Protein AF-A0A7S4Q9K3-F1 (afdb_monomer_lite)

pLDDT: mean 75.87, std 16.77, range [38.88, 95.88]

Foldseek 3Di:
DDDDDDDDDDDDDDDDPPDDDDVPPPDDDDPDDVVVVVVVVVVVLVVVVVVLVVLLVVLLCQLPDPPDDLVSLLVSLVVLLVSLVVLVVSLVVLVVVLVVVVVVCVVVVDPPCVVVSVVSVVSSVVSVVSSVSSNVSSVVSVVVSVVVVVVVVVVVVVVVVVVVVVVVVVVVVVVVVVVVVVVVD

Radius of gyration: 36.91 Å; chains: 1; bounding box: 69×50×143 Å

Organism: NCBI:txid311494

Structure (mmCIF, N/CA/C/O backbone):
data_AF-A0A7S4Q9K3-F1
#
_entry.id   AF-A0A7S4Q9K3-F1
#
loop_
_atom_site.group_PDB
_atom_site.id
_atom_site.type_symbol
_atom_site.label_atom_id
_atom_site.label_alt_id
_atom_site.label_comp_id
_atom_site.label_asym_id
_atom_site.label_entity_id
_atom_site.label_seq_id
_atom_site.pdbx_PDB_ins_code
_atom_site.Cartn_x
_atom_site.Cartn_y
_atom_site.Cartn_z
_atom_site.occupancy
_atom_site.B_iso_or_equiv
_atom_site.auth_seq_id
_atom_site.auth_comp_id
_atom_site.auth_asym_id
_atom_site.auth_atom_id
_atom_site.pdbx_PDB_model_num
ATOM 1 N N . ASP A 1 1 ? -17.935 -41.018 -76.843 1.00 47.66 1 ASP A N 1
ATOM 2 C CA . ASP A 1 1 ? -16.538 -41.463 -76.998 1.00 47.66 1 ASP A CA 1
ATOM 3 C C . ASP A 1 1 ? -15.561 -40.455 -76.413 1.00 47.66 1 ASP A C 1
ATOM 5 O O . ASP A 1 1 ? -15.578 -39.289 -76.781 1.00 47.66 1 ASP A O 1
ATOM 9 N N . ALA A 1 2 ? -14.748 -40.922 -75.470 1.00 47.66 2 ALA A N 1
ATOM 10 C CA . ALA A 1 2 ? -13.410 -40.409 -75.148 1.00 47.66 2 ALA A CA 1
ATOM 11 C C . ALA A 1 2 ? -12.412 -41.516 -75.585 1.00 47.66 2 ALA A C 1
ATOM 13 O O . ALA A 1 2 ? -12.902 -42.624 -75.838 1.00 47.66 2 ALA A O 1
ATOM 14 N N . PRO A 1 3 ? -11.070 -41.335 -75.647 1.00 60.75 3 PRO A N 1
ATOM 15 C CA . PRO A 1 3 ? -10.200 -40.264 -75.122 1.00 60.75 3 PRO A CA 1
ATOM 16 C C . PRO A 1 3 ? -9.314 -39.652 -76.268 1.00 60.75 3 PRO A C 1
ATOM 18 O O . PRO A 1 3 ? -9.729 -39.736 -77.416 1.00 60.75 3 PRO A O 1
ATOM 21 N N . ALA A 1 4 ? -8.152 -38.984 -76.127 1.00 44.47 4 ALA A N 1
ATOM 22 C CA . ALA A 1 4 ? -7.149 -38.925 -75.056 1.00 44.47 4 ALA A CA 1
ATOM 23 C C . ALA A 1 4 ? -6.237 -37.671 -75.079 1.00 44.47 4 ALA A C 1
ATOM 25 O O . ALA A 1 4 ? -6.061 -37.016 -76.102 1.00 44.47 4 ALA A O 1
ATOM 26 N N . SER A 1 5 ? -5.623 -37.402 -73.921 1.00 50.78 5 SER A N 1
ATOM 27 C CA . SER A 1 5 ? -4.549 -36.423 -73.634 1.00 50.78 5 SER A CA 1
ATOM 28 C C . SER A 1 5 ? -3.150 -37.099 -73.716 1.00 50.78 5 SER A C 1
ATOM 30 O O . SER A 1 5 ? -3.107 -38.279 -74.069 1.00 50.78 5 SER A O 1
ATOM 32 N N . PRO A 1 6 ? -2.010 -36.493 -73.281 1.00 65.38 6 PRO A N 1
ATOM 33 C CA . PRO A 1 6 ? -1.707 -35.107 -72.885 1.00 65.38 6 PRO A CA 1
ATOM 34 C C . PRO A 1 6 ? -0.621 -34.540 -73.857 1.00 65.38 6 PRO A C 1
ATOM 36 O O . PRO A 1 6 ? -0.986 -34.493 -75.028 1.00 65.38 6 PRO A O 1
ATOM 39 N N . PRO A 1 7 ? 0.658 -34.159 -73.550 1.00 56.88 7 PRO A N 1
ATOM 40 C CA . PRO A 1 7 ? 1.413 -33.852 -72.311 1.00 56.88 7 PRO A CA 1
ATOM 41 C C . PRO A 1 7 ? 1.669 -32.334 -72.089 1.00 56.88 7 PRO A C 1
ATOM 43 O O . PRO A 1 7 ? 1.394 -31.520 -72.960 1.00 56.88 7 PRO A O 1
ATOM 46 N N . GLY A 1 8 ? 2.263 -31.951 -70.941 1.00 41.25 8 GLY A N 1
ATOM 47 C CA . GLY A 1 8 ? 2.849 -30.607 -70.742 1.00 41.25 8 GLY A CA 1
ATOM 48 C C . GLY A 1 8 ? 2.754 -30.030 -69.320 1.00 41.25 8 GLY A C 1
ATOM 49 O O . GLY A 1 8 ? 1.926 -29.167 -69.053 1.00 41.25 8 GLY A O 1
ATOM 50 N N . ARG A 1 9 ? 3.615 -30.469 -68.388 1.00 45.12 9 ARG A N 1
ATOM 51 C CA . ARG A 1 9 ? 3.732 -29.843 -67.052 1.00 45.12 9 ARG A CA 1
ATOM 52 C C . ARG A 1 9 ? 4.593 -28.578 -67.102 1.00 45.12 9 ARG A C 1
ATOM 54 O O . ARG A 1 9 ? 5.738 -28.665 -67.538 1.00 45.12 9 ARG A O 1
ATOM 61 N N . SER A 1 10 ? 4.136 -27.491 -66.477 1.00 46.34 10 SER A N 1
ATOM 62 C CA . SER A 1 10 ? 4.803 -26.873 -65.306 1.00 46.34 10 SER A CA 1
ATOM 63 C C . SER A 1 10 ? 4.020 -25.654 -64.784 1.00 46.34 10 SER A C 1
ATOM 65 O O . SER A 1 10 ? 3.294 -25.028 -65.555 1.00 46.34 10 SER A O 1
ATOM 67 N N . PRO A 1 11 ? 4.102 -25.328 -63.479 1.00 55.44 11 PRO A N 1
ATOM 68 C CA . PRO A 1 11 ? 3.166 -24.406 -62.840 1.00 55.44 11 PRO A CA 1
ATOM 69 C C . PRO A 1 11 ? 3.584 -22.934 -62.961 1.00 55.44 11 PRO A C 1
ATOM 71 O O . PRO A 1 11 ? 4.764 -22.596 -62.861 1.00 55.44 11 PRO A O 1
ATOM 74 N N . ARG A 1 12 ? 2.594 -22.040 -63.063 1.00 45.62 12 ARG A N 1
ATOM 75 C CA . ARG A 1 12 ? 2.729 -20.616 -62.724 1.00 45.62 12 ARG A CA 1
ATOM 76 C C . ARG A 1 12 ? 1.552 -20.172 -61.859 1.00 45.62 12 ARG A C 1
ATOM 78 O O . ARG A 1 12 ? 0.443 -20.678 -61.998 1.00 45.62 12 ARG A O 1
ATOM 85 N N . SER A 1 13 ? 1.853 -19.293 -60.913 1.00 47.97 13 SER A N 1
ATOM 86 C CA . SER A 1 13 ? 1.053 -19.046 -59.715 1.00 47.97 13 SER A CA 1
ATOM 87 C C . SER A 1 13 ? -0.240 -18.264 -59.975 1.00 47.97 13 SER A C 1
ATOM 89 O O . SER A 1 13 ? -0.209 -17.314 -60.760 1.00 47.97 13 SER A O 1
ATOM 91 N N . PRO A 1 14 ? -1.326 -18.514 -59.218 1.00 45.28 14 PRO A N 1
ATOM 92 C CA . PRO A 1 14 ? -2.198 -17.419 -58.812 1.00 45.28 14 PRO A CA 1
ATOM 93 C C . PRO A 1 14 ? -1.394 -16.507 -57.856 1.00 45.28 14 PRO A C 1
ATOM 95 O O . PRO A 1 14 ? -0.640 -16.988 -57.015 1.00 45.28 14 PRO A O 1
ATOM 98 N N . GLY A 1 15 ? -1.451 -15.183 -57.946 1.00 39.56 15 GLY A N 1
ATOM 99 C CA . GLY A 1 15 ? -2.529 -14.382 -58.528 1.00 39.56 15 GLY A CA 1
ATOM 100 C C . GLY A 1 15 ? -3.365 -13.729 -57.429 1.00 39.56 15 GLY A C 1
ATOM 101 O O . GLY A 1 15 ? -4.580 -13.859 -57.427 1.00 39.56 15 GLY A O 1
ATOM 102 N N . SER A 1 16 ? -2.688 -13.070 -56.483 1.00 44.00 16 SER A N 1
ATOM 103 C CA . SER A 1 16 ? -3.240 -12.073 -55.555 1.00 44.00 16 SER A CA 1
ATOM 104 C C . SER A 1 16 ? -4.525 -12.437 -54.798 1.00 44.00 16 SER A C 1
ATOM 106 O O . SER A 1 16 ? -5.569 -11.813 -54.979 1.00 44.00 16 SER A O 1
ATOM 108 N N . ALA A 1 17 ? -4.409 -13.330 -53.812 1.00 39.69 17 ALA A N 1
ATOM 109 C CA . ALA A 1 17 ? -5.257 -13.213 -52.628 1.00 39.69 17 ALA A CA 1
ATOM 110 C C . ALA A 1 17 ? -4.796 -11.982 -51.827 1.00 39.69 17 ALA A C 1
ATOM 112 O O . ALA A 1 17 ? -3.746 -12.020 -51.184 1.00 39.69 17 ALA A O 1
ATOM 113 N N . SER A 1 18 ? -5.561 -10.890 -51.890 1.00 48.88 18 SER A N 1
ATOM 114 C CA . SER A 1 18 ? -5.334 -9.697 -51.066 1.00 48.88 18 SER A CA 1
ATOM 115 C C . SER A 1 18 ? -5.667 -10.019 -49.606 1.00 48.88 18 SER A C 1
ATOM 117 O O . SER A 1 18 ? -6.796 -9.830 -49.153 1.00 48.88 18 SER A O 1
ATOM 119 N N . GLN A 1 19 ? -4.705 -10.592 -48.879 1.00 44.44 19 GLN A N 1
ATOM 120 C CA . GLN A 1 19 ? -4.835 -10.785 -47.438 1.00 44.44 19 GLN A CA 1
ATOM 121 C C . GLN A 1 19 ? -4.630 -9.445 -46.741 1.00 44.44 19 GLN A C 1
ATOM 123 O O . GLN A 1 19 ? -3.608 -8.786 -46.929 1.00 44.44 19 GLN A O 1
ATOM 128 N N . ALA A 1 20 ? -5.621 -9.061 -45.937 1.00 39.47 20 ALA A N 1
ATOM 129 C CA . ALA A 1 20 ? -5.592 -7.840 -45.154 1.00 39.47 20 ALA A CA 1
ATOM 130 C C . ALA A 1 20 ? -4.324 -7.767 -44.291 1.00 39.47 20 ALA A C 1
ATOM 132 O O . ALA A 1 20 ? -3.975 -8.711 -43.578 1.00 39.47 20 ALA A O 1
ATOM 133 N N . SER A 1 21 ? -3.658 -6.616 -44.343 1.00 40.81 21 SER A N 1
ATOM 134 C CA . SER A 1 21 ? -2.487 -6.304 -43.533 1.00 40.81 21 SER A CA 1
ATOM 135 C C . SER A 1 21 ? -2.864 -6.246 -42.051 1.00 40.81 21 SER A C 1
ATOM 137 O O . SER A 1 21 ? -3.227 -5.186 -41.542 1.00 40.81 21 SER A O 1
ATOM 139 N N . SER A 1 22 ? -2.756 -7.364 -41.329 1.00 38.88 22 SER A N 1
ATOM 140 C CA . SER A 1 22 ? -2.749 -7.323 -39.864 1.00 38.88 22 SER A CA 1
ATOM 141 C C . SER A 1 22 ? -1.586 -6.433 -39.405 1.00 38.88 22 SER A C 1
ATOM 143 O O . SER A 1 22 ? -0.442 -6.734 -39.757 1.00 38.88 22 SER A O 1
ATOM 145 N N . PRO A 1 23 ? -1.816 -5.390 -38.581 1.00 45.38 23 PRO A N 1
ATOM 146 C CA . PRO A 1 23 ? -0.759 -4.467 -38.143 1.00 45.38 23 PRO A CA 1
ATOM 147 C C . PRO A 1 23 ? 0.297 -5.109 -37.218 1.00 45.38 23 PRO A C 1
ATOM 149 O O . PRO A 1 23 ? 1.230 -4.444 -36.790 1.00 45.38 23 PRO A O 1
ATOM 152 N N . TRP A 1 24 ? 0.180 -6.413 -36.952 1.00 48.56 24 TRP A N 1
ATOM 153 C CA . TRP A 1 24 ? 1.033 -7.217 -36.073 1.00 48.56 24 TRP A CA 1
ATOM 154 C C . TRP A 1 24 ? 1.978 -8.165 -36.839 1.00 48.56 24 TRP A C 1
ATOM 156 O O . TRP A 1 24 ? 2.491 -9.131 -36.279 1.00 48.56 24 TRP A O 1
ATOM 166 N N . ALA A 1 25 ? 2.223 -7.930 -38.132 1.00 44.06 25 ALA A N 1
ATOM 167 C CA . ALA A 1 25 ? 3.051 -8.794 -38.988 1.00 44.06 25 ALA A CA 1
ATOM 168 C C . ALA A 1 25 ? 4.581 -8.708 -38.726 1.00 44.06 25 ALA A C 1
ATOM 170 O O . ALA A 1 25 ? 5.384 -8.949 -39.628 1.00 44.06 25 ALA A O 1
ATOM 171 N N . TRP A 1 26 ? 5.009 -8.366 -37.507 1.00 47.94 26 TRP A N 1
ATOM 172 C CA . TRP A 1 26 ? 6.401 -8.055 -37.138 1.00 47.94 26 TRP A CA 1
ATOM 173 C C . TRP A 1 26 ? 7.135 -9.239 -36.477 1.00 47.94 26 TRP A C 1
ATOM 175 O O . TRP A 1 26 ? 7.820 -9.085 -35.472 1.00 47.94 26 TRP A O 1
ATOM 185 N N . ALA A 1 27 ? 7.005 -10.453 -37.026 1.00 44.34 27 ALA A N 1
ATOM 186 C CA . ALA A 1 27 ? 7.638 -11.644 -36.441 1.00 44.34 27 ALA A CA 1
ATOM 187 C C . ALA A 1 27 ? 8.134 -12.676 -37.472 1.00 44.34 27 ALA A C 1
ATOM 189 O O . ALA A 1 27 ? 7.872 -13.871 -37.360 1.00 44.34 27 ALA A O 1
ATOM 190 N N . ARG A 1 28 ? 8.922 -12.239 -38.463 1.00 47.47 28 ARG A N 1
ATOM 191 C CA . ARG A 1 28 ? 9.825 -13.134 -39.213 1.00 47.47 28 ARG A CA 1
ATOM 192 C C . ARG A 1 28 ? 11.221 -12.527 -39.294 1.00 47.47 28 ARG A C 1
ATOM 194 O O . ARG A 1 28 ? 11.507 -11.703 -40.154 1.00 47.47 28 ARG A O 1
ATOM 201 N N . SER A 1 29 ? 12.080 -12.932 -38.363 1.00 39.19 29 SER A N 1
ATOM 202 C CA . SER A 1 29 ? 13.505 -12.575 -38.330 1.00 39.19 29 SER A CA 1
ATOM 203 C C . SER A 1 29 ? 14.276 -13.638 -37.545 1.00 39.19 29 SER A C 1
ATOM 205 O O . SER A 1 29 ? 13.686 -14.420 -36.791 1.00 39.19 29 SER A O 1
ATOM 207 N N . THR A 1 30 ? 15.584 -13.678 -37.763 1.00 46.56 30 THR A N 1
ATOM 208 C CA . THR A 1 30 ? 16.507 -14.740 -37.351 1.00 46.56 30 THR A CA 1
ATOM 209 C C . THR A 1 30 ? 16.788 -14.792 -35.838 1.00 46.56 30 THR A C 1
ATOM 211 O O . THR A 1 30 ? 16.600 -13.795 -35.133 1.00 46.56 30 THR A O 1
ATOM 214 N N . PRO A 1 31 ? 17.247 -15.945 -35.308 1.00 40.56 31 PRO A N 1
ATOM 215 C CA . PRO A 1 31 ? 17.779 -16.036 -33.947 1.00 40.56 31 PRO A CA 1
ATOM 216 C C . PRO A 1 31 ? 19.120 -15.292 -33.829 1.00 40.56 31 PRO A C 1
ATOM 218 O O . PRO A 1 31 ? 19.949 -15.392 -34.731 1.00 40.56 31 PRO A O 1
ATOM 221 N N . GLY A 1 32 ? 19.353 -14.598 -32.707 1.00 42.75 32 GLY A N 1
ATOM 222 C CA . GLY A 1 32 ? 20.685 -14.100 -32.320 1.00 42.75 32 GLY A CA 1
ATOM 223 C C . GLY A 1 32 ? 20.946 -12.588 -32.399 1.00 42.75 32 GLY A C 1
ATOM 224 O O . GLY A 1 32 ? 22.076 -12.179 -32.160 1.00 42.75 32 GLY A O 1
ATOM 225 N N . SER A 1 33 ? 19.957 -11.741 -32.712 1.00 41.94 33 SER A N 1
ATOM 226 C CA . SER A 1 33 ? 20.161 -10.279 -32.712 1.00 41.94 33 SER A CA 1
ATOM 227 C C . SER A 1 33 ? 19.960 -9.668 -31.308 1.00 41.94 33 SER A C 1
ATOM 229 O O . SER A 1 33 ? 18.909 -9.929 -30.715 1.00 41.94 33 SER A O 1
ATOM 231 N N . PRO A 1 34 ? 20.896 -8.847 -30.775 1.00 52.28 34 PRO A N 1
ATOM 232 C CA . PRO A 1 34 ? 20.795 -8.270 -29.425 1.00 52.28 34 PRO A CA 1
ATOM 233 C C . PRO A 1 34 ? 19.544 -7.413 -29.192 1.00 52.28 34 PRO A C 1
ATOM 235 O O . PRO A 1 34 ? 18.987 -7.428 -28.096 1.00 52.28 34 PRO A O 1
ATOM 238 N N . SER A 1 35 ? 19.068 -6.721 -30.232 1.00 53.09 35 SER A N 1
ATOM 239 C CA . SER A 1 35 ? 17.846 -5.905 -30.197 1.00 53.09 35 SER A CA 1
ATOM 240 C C . SER A 1 35 ? 16.631 -6.709 -29.735 1.00 53.09 35 SER A C 1
ATOM 242 O O . SER A 1 35 ? 15.951 -6.305 -28.801 1.00 53.09 35 SER A O 1
ATOM 244 N N . ARG A 1 36 ? 16.440 -7.927 -30.261 1.00 48.62 36 ARG A N 1
ATOM 245 C CA . ARG A 1 36 ? 15.342 -8.810 -29.831 1.00 48.62 36 ARG A CA 1
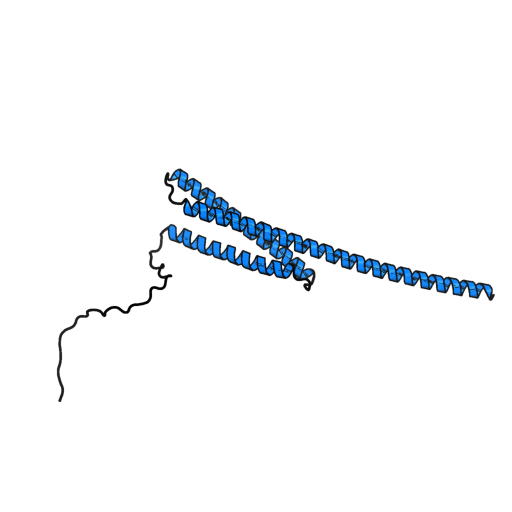ATOM 246 C C . ARG A 1 36 ? 15.411 -9.195 -28.357 1.00 48.62 36 ARG A C 1
ATOM 248 O O . ARG A 1 36 ? 14.375 -9.420 -27.743 1.00 48.62 36 ARG A O 1
ATOM 255 N N . GLN A 1 37 ? 16.611 -9.313 -27.791 1.00 53.44 37 GLN A N 1
ATOM 256 C CA . GLN A 1 37 ? 16.767 -9.613 -26.369 1.00 53.44 37 GLN A CA 1
ATOM 257 C C . GLN A 1 37 ? 16.343 -8.416 -25.510 1.00 53.44 37 GLN A C 1
ATOM 259 O O . GLN A 1 37 ? 15.651 -8.612 -24.514 1.00 53.44 37 GLN A O 1
ATOM 264 N N . ALA A 1 38 ? 16.676 -7.191 -25.931 1.00 55.84 38 ALA A N 1
ATOM 265 C CA . ALA A 1 38 ? 16.169 -5.974 -25.304 1.00 55.84 38 ALA A CA 1
ATOM 266 C C . ALA A 1 38 ? 14.636 -5.865 -25.431 1.00 55.84 38 ALA A C 1
ATOM 268 O O . ALA A 1 38 ? 13.970 -5.646 -24.421 1.00 55.84 38 ALA A O 1
ATOM 269 N N . ASP A 1 39 ? 14.073 -6.115 -26.619 1.00 57.28 39 ASP A N 1
ATOM 270 C CA . ASP A 1 39 ? 12.625 -6.064 -26.877 1.00 57.28 39 ASP A CA 1
ATOM 271 C C . ASP A 1 39 ? 11.838 -7.061 -26.006 1.00 57.28 39 ASP A C 1
ATOM 273 O O . ASP A 1 39 ? 10.834 -6.701 -25.386 1.00 57.28 39 ASP A O 1
ATOM 277 N N . HIS A 1 40 ? 12.308 -8.312 -25.903 1.00 61.62 40 HIS A N 1
ATOM 278 C CA . HIS A 1 40 ? 11.680 -9.330 -25.053 1.00 61.62 40 HIS A CA 1
ATOM 279 C C . HIS A 1 40 ? 11.754 -8.963 -23.562 1.00 61.62 40 HIS A C 1
ATOM 281 O O . HIS A 1 40 ? 10.737 -9.015 -22.871 1.00 61.62 40 HIS A O 1
ATOM 287 N N . LEU A 1 41 ? 12.919 -8.520 -23.073 1.00 65.12 41 LEU A N 1
ATOM 288 C CA . LEU A 1 41 ? 13.080 -8.084 -21.679 1.00 65.12 41 LEU A CA 1
ATOM 289 C C . LEU A 1 41 ? 12.218 -6.852 -21.348 1.00 65.12 41 LEU A C 1
ATOM 291 O O . LEU A 1 41 ? 11.722 -6.733 -20.224 1.00 65.12 41 LEU A O 1
ATOM 295 N N . HIS A 1 42 ? 12.017 -5.956 -22.317 1.00 68.12 42 HIS A N 1
ATOM 296 C CA . HIS A 1 42 ? 11.147 -4.789 -22.191 1.00 68.12 42 HIS A CA 1
ATOM 297 C C . HIS A 1 42 ? 9.670 -5.195 -22.080 1.00 68.12 42 HIS A C 1
ATOM 299 O O . HIS A 1 42 ? 8.975 -4.738 -21.171 1.00 68.12 42 HIS A O 1
ATOM 305 N N . GLY A 1 43 ? 9.209 -6.104 -22.948 1.00 73.75 43 GLY A N 1
ATOM 306 C CA . GLY A 1 43 ? 7.851 -6.654 -22.905 1.00 73.75 43 GLY A CA 1
ATOM 307 C C . GLY A 1 43 ? 7.541 -7.364 -21.585 1.00 73.75 43 GLY A C 1
ATOM 308 O O . GLY A 1 43 ? 6.532 -7.063 -20.944 1.00 73.75 43 GLY A O 1
ATOM 309 N N . ASP A 1 44 ? 8.445 -8.232 -21.122 1.00 79.88 44 ASP A N 1
ATOM 310 C CA . ASP A 1 44 ? 8.285 -8.956 -19.856 1.00 79.88 44 ASP A CA 1
ATOM 311 C C . ASP A 1 44 ? 8.260 -8.010 -18.645 1.00 79.88 44 ASP A C 1
ATOM 313 O O . ASP A 1 44 ? 7.480 -8.214 -17.710 1.00 79.88 44 ASP A O 1
ATOM 317 N N . ARG A 1 45 ? 9.092 -6.955 -18.635 1.00 79.75 45 ARG A N 1
ATOM 318 C CA . ARG A 1 45 ? 9.096 -5.968 -17.543 1.00 79.75 45 ARG A CA 1
ATOM 319 C C . ARG A 1 45 ? 7.836 -5.104 -17.546 1.00 79.75 45 ARG A C 1
ATOM 321 O O . ARG A 1 45 ? 7.249 -4.920 -16.482 1.00 79.75 45 ARG A O 1
ATOM 328 N N . LEU A 1 46 ? 7.387 -4.616 -18.704 1.00 77.50 46 LEU A N 1
ATOM 329 C CA . LEU A 1 46 ? 6.117 -3.889 -18.807 1.00 77.50 46 LEU A CA 1
ATOM 330 C C . LEU A 1 46 ? 4.935 -4.758 -18.356 1.00 77.50 46 LEU A C 1
ATOM 332 O O . LEU A 1 46 ? 4.072 -4.271 -17.626 1.00 77.50 46 LEU A O 1
ATOM 336 N N . GLY A 1 47 ? 4.939 -6.051 -18.696 1.00 82.38 47 GLY A N 1
ATOM 337 C CA . GLY A 1 47 ? 3.969 -7.023 -18.191 1.00 82.38 47 GLY A CA 1
ATOM 338 C C . GLY A 1 47 ? 3.964 -7.126 -16.661 1.00 82.38 47 GLY A C 1
ATOM 339 O O . GLY A 1 47 ? 2.895 -7.073 -16.050 1.00 82.38 47 GLY A O 1
ATOM 340 N N . ARG A 1 48 ? 5.142 -7.198 -16.021 1.00 83.12 48 ARG A N 1
ATOM 341 C CA . ARG A 1 48 ? 5.254 -7.210 -14.548 1.00 83.12 48 ARG A CA 1
ATOM 342 C C . ARG A 1 48 ? 4.797 -5.901 -13.906 1.00 83.12 48 ARG A C 1
ATOM 344 O O . ARG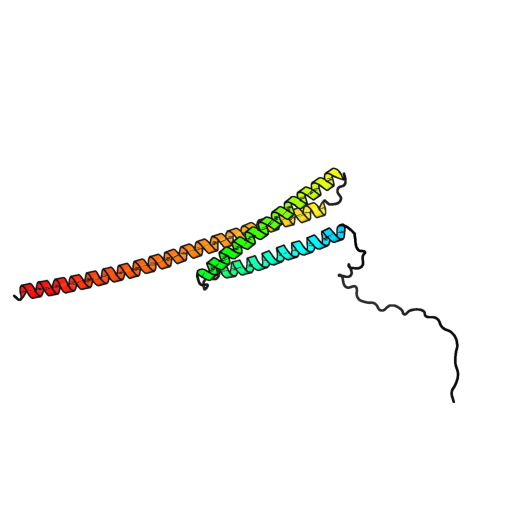 A 1 48 ? 4.056 -5.949 -12.930 1.00 83.12 48 ARG A O 1
ATOM 351 N N . ILE A 1 49 ? 5.171 -4.744 -14.457 1.00 78.81 49 ILE A N 1
ATOM 352 C CA . ILE A 1 49 ? 4.712 -3.437 -13.954 1.00 78.81 49 ILE A CA 1
ATOM 353 C C . ILE A 1 49 ? 3.184 -3.335 -14.062 1.00 78.81 49 ILE A C 1
ATOM 355 O O . ILE A 1 49 ? 2.530 -2.935 -13.103 1.00 78.81 49 ILE A O 1
ATOM 359 N N . TYR A 1 50 ? 2.595 -3.761 -15.183 1.00 84.00 50 TYR A N 1
ATOM 360 C CA . TYR A 1 50 ? 1.143 -3.753 -15.371 1.00 84.00 50 TYR A CA 1
ATOM 361 C C . TYR A 1 50 ? 0.410 -4.694 -14.399 1.00 84.00 50 TYR A C 1
ATOM 363 O O . TYR A 1 50 ? -0.637 -4.327 -13.864 1.00 84.00 50 TYR A O 1
ATOM 371 N N . ALA A 1 51 ? 0.972 -5.876 -14.117 1.00 82.69 51 ALA A N 1
ATOM 372 C CA . ALA A 1 51 ? 0.454 -6.772 -13.083 1.00 82.69 51 ALA A CA 1
ATOM 373 C C . ALA A 1 51 ? 0.485 -6.108 -11.694 1.00 82.69 51 ALA A C 1
ATOM 375 O O . ALA A 1 51 ? -0.546 -6.052 -11.028 1.00 82.69 51 ALA A O 1
ATOM 376 N N . LEU A 1 52 ? 1.611 -5.493 -11.309 1.00 81.88 52 LEU A N 1
ATOM 377 C CA . LEU A 1 52 ? 1.736 -4.761 -10.042 1.00 81.88 52 LEU A CA 1
ATOM 378 C C . LEU A 1 52 ? 0.754 -3.579 -9.940 1.00 81.88 52 LEU A C 1
ATOM 380 O O . LEU A 1 52 ? 0.199 -3.353 -8.869 1.00 81.88 52 LEU A O 1
ATOM 384 N N . CYS A 1 53 ? 0.478 -2.857 -11.033 1.00 83.62 53 CYS A N 1
ATOM 385 C CA . CYS A 1 53 ? -0.564 -1.820 -11.067 1.00 83.62 53 CYS A CA 1
ATOM 386 C C . CYS A 1 53 ? -1.970 -2.388 -10.823 1.00 83.62 53 CYS A C 1
ATOM 388 O O . CYS A 1 53 ? -2.774 -1.782 -10.115 1.00 83.62 53 CYS A O 1
ATOM 390 N N . ARG A 1 54 ? -2.279 -3.545 -11.421 1.00 87.06 54 ARG A N 1
ATOM 391 C CA . ARG A 1 54 ? -3.574 -4.218 -11.263 1.00 87.06 54 ARG A CA 1
ATOM 392 C C . ARG A 1 54 ? -3.773 -4.730 -9.838 1.00 87.06 54 ARG A C 1
ATOM 394 O O . ARG A 1 54 ? -4.871 -4.598 -9.298 1.00 87.06 54 ARG A O 1
ATOM 401 N N . ASP A 1 55 ? -2.730 -5.301 -9.250 1.00 84.56 55 ASP A N 1
ATOM 402 C CA . ASP A 1 55 ? -2.762 -5.806 -7.880 1.00 84.56 55 ASP A CA 1
ATOM 403 C C . ASP A 1 55 ? -2.817 -4.651 -6.872 1.00 84.56 55 ASP A C 1
ATOM 405 O O . ASP A 1 55 ? -3.594 -4.719 -5.925 1.00 84.56 55 ASP A O 1
ATOM 409 N N . LEU A 1 56 ? -2.101 -3.546 -7.123 1.00 83.12 56 LEU A N 1
ATOM 410 C CA . LEU A 1 56 ? -2.210 -2.308 -6.344 1.00 83.12 56 LEU A CA 1
ATOM 411 C C . LEU A 1 56 ? -3.651 -1.785 -6.293 1.00 83.12 56 LEU A C 1
ATOM 413 O O . LEU A 1 56 ? -4.143 -1.517 -5.203 1.00 83.12 56 LEU A O 1
ATOM 417 N N . GLY A 1 57 ? -4.331 -1.665 -7.440 1.00 83.56 57 GLY A N 1
ATOM 418 C CA . GLY A 1 57 ? -5.717 -1.183 -7.480 1.00 83.56 57 GLY A CA 1
ATOM 419 C C . GLY A 1 57 ? -6.664 -2.067 -6.664 1.00 83.56 57 GLY A C 1
ATOM 420 O O . GLY A 1 57 ? -7.376 -1.572 -5.799 1.00 83.56 57 GLY A O 1
ATOM 421 N N . ARG A 1 58 ? -6.591 -3.389 -6.863 1.00 87.06 58 ARG A N 1
ATOM 422 C CA . ARG A 1 58 ? -7.404 -4.368 -6.120 1.00 87.06 58 ARG A CA 1
ATOM 423 C C . ARG A 1 58 ? -7.167 -4.310 -4.614 1.00 87.06 58 ARG A C 1
ATOM 425 O O . ARG A 1 58 ? -8.110 -4.174 -3.851 1.00 87.06 58 ARG A O 1
ATOM 432 N N . LEU A 1 59 ? -5.904 -4.364 -4.197 1.00 83.44 59 LEU A N 1
ATOM 433 C CA . LEU A 1 59 ? -5.543 -4.346 -2.782 1.00 83.44 59 LEU A CA 1
ATOM 434 C C . LEU A 1 59 ? -5.844 -2.994 -2.120 1.00 83.44 59 LEU A C 1
ATOM 436 O O . LEU A 1 59 ? -6.066 -2.946 -0.913 1.00 83.44 59 LEU A O 1
ATOM 440 N N . GLN A 1 60 ? -5.844 -1.898 -2.886 1.00 84.00 60 GLN A N 1
ATOM 441 C CA . GLN A 1 60 ? -6.290 -0.594 -2.410 1.00 84.00 60 GLN A CA 1
ATOM 442 C C . GLN A 1 60 ? -7.807 -0.588 -2.184 1.00 84.00 60 GLN A C 1
ATOM 444 O O . GLN A 1 60 ? -8.235 -0.164 -1.114 1.00 84.00 60 GLN A O 1
ATOM 449 N N . ASP A 1 61 ? -8.604 -1.101 -3.124 1.00 84.81 61 ASP A N 1
ATOM 450 C CA . ASP A 1 61 ? -10.054 -1.246 -2.946 1.00 84.81 61 ASP A CA 1
ATOM 451 C C . ASP A 1 61 ? -10.371 -2.128 -1.718 1.00 84.81 61 ASP A C 1
ATOM 453 O O . ASP A 1 61 ? -11.098 -1.692 -0.822 1.00 84.81 61 ASP A O 1
ATOM 457 N N . ASP A 1 62 ? -9.732 -3.299 -1.605 1.00 81.88 62 ASP A N 1
ATOM 458 C CA . ASP A 1 62 ? -9.866 -4.233 -0.474 1.00 81.88 62 ASP A CA 1
ATOM 459 C C . ASP A 1 62 ? -9.487 -3.584 0.878 1.00 81.88 62 ASP A C 1
ATOM 461 O O . ASP A 1 62 ? -10.134 -3.817 1.901 1.00 81.88 62 ASP A O 1
ATOM 465 N N . ALA A 1 63 ? -8.441 -2.748 0.906 1.00 74.25 63 ALA A N 1
ATOM 466 C CA . ALA A 1 63 ? -7.993 -2.046 2.112 1.00 74.25 63 ALA A CA 1
ATOM 467 C C . ALA A 1 63 ? -8.900 -0.864 2.509 1.00 74.25 63 ALA A C 1
ATOM 469 O O . ALA A 1 63 ? -8.991 -0.519 3.693 1.00 74.25 63 ALA A O 1
ATOM 470 N N . LEU A 1 64 ? -9.560 -0.230 1.535 1.00 72.88 64 LEU A N 1
ATOM 471 C CA . LEU A 1 64 ? -10.459 0.907 1.747 1.00 72.88 64 LEU A CA 1
ATOM 472 C C . LEU A 1 64 ? -11.908 0.481 2.032 1.00 72.88 64 LEU A C 1
ATOM 474 O O . LEU A 1 64 ? -12.672 1.288 2.577 1.00 72.88 64 LEU A O 1
ATOM 478 N N . GLN A 1 65 ? -12.287 -0.756 1.695 1.00 79.19 65 GLN A N 1
ATOM 479 C CA . GLN A 1 65 ? -13.644 -1.272 1.846 1.00 79.19 65 GLN A CA 1
ATOM 480 C C . GLN A 1 65 ? -14.065 -1.375 3.323 1.00 79.19 65 GLN A C 1
ATOM 482 O O . GLN A 1 65 ? -13.540 -2.160 4.111 1.00 79.19 65 GLN A O 1
ATOM 487 N N . ILE A 1 66 ? -15.072 -0.576 3.687 1.00 58.22 66 ILE A N 1
ATOM 488 C CA . ILE A 1 66 ? -15.517 -0.348 5.074 1.00 58.22 66 ILE A CA 1
ATOM 489 C C . ILE A 1 66 ? -16.068 -1.623 5.744 1.00 58.22 66 ILE A C 1
ATOM 491 O O . ILE A 1 66 ? -15.993 -1.757 6.959 1.00 58.22 66 ILE A O 1
ATOM 495 N N . SER A 1 67 ? -16.603 -2.574 4.972 1.00 60.16 67 SER A N 1
ATOM 496 C CA . SER A 1 67 ? -17.230 -3.801 5.493 1.00 60.16 67 SER A CA 1
ATOM 497 C C . SER A 1 67 ? -16.268 -4.970 5.738 1.00 60.16 67 SER A C 1
ATOM 499 O O . SER A 1 67 ? -16.727 -6.061 6.061 1.00 60.16 67 SER A O 1
ATOM 501 N N . MET A 1 68 ? -14.964 -4.796 5.512 1.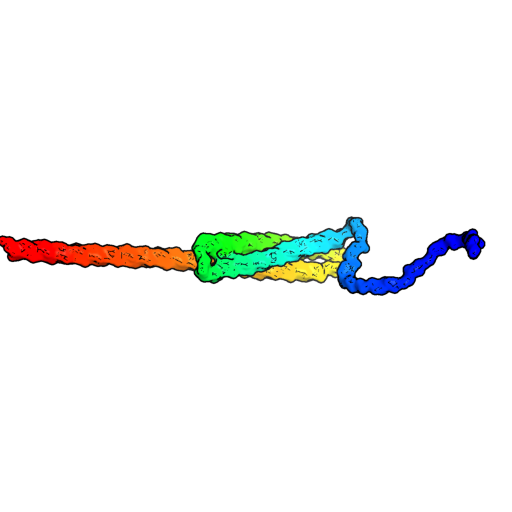00 61.81 68 MET A N 1
ATOM 502 C CA . MET A 1 68 ? -13.975 -5.869 5.663 1.00 61.81 68 MET A CA 1
ATOM 503 C C . MET A 1 68 ? -13.615 -6.094 7.134 1.00 61.81 68 MET A C 1
ATOM 505 O O . MET A 1 68 ? -13.355 -5.132 7.855 1.00 61.81 68 MET A O 1
ATOM 509 N N . GLU A 1 69 ? -13.519 -7.352 7.561 1.00 73.75 69 GLU A N 1
ATOM 510 C CA . GLU A 1 69 ? -12.973 -7.726 8.873 1.00 73.75 69 GLU A CA 1
ATOM 511 C C . GLU A 1 69 ? -11.524 -7.217 9.024 1.00 73.75 69 GLU A C 1
ATOM 513 O O . GLU A 1 69 ? -10.777 -7.123 8.041 1.00 73.75 69 GLU A O 1
ATOM 518 N N . SER A 1 70 ? -11.101 -6.871 10.246 1.00 74.88 70 SER A N 1
ATOM 519 C CA . SER A 1 70 ? -9.801 -6.211 10.467 1.00 74.88 70 SER A CA 1
ATOM 520 C C . SER A 1 70 ? -8.608 -7.072 10.032 1.00 74.88 70 SER A C 1
ATOM 522 O O . SER A 1 70 ? -7.613 -6.544 9.533 1.00 74.88 70 SER A O 1
ATOM 524 N N . GLU A 1 71 ? -8.724 -8.401 10.117 1.00 79.56 71 GLU A N 1
ATOM 525 C CA . GLU A 1 71 ? -7.717 -9.342 9.611 1.00 79.56 71 GLU A CA 1
ATOM 526 C C . GLU A 1 71 ? -7.545 -9.261 8.088 1.00 79.56 71 GLU A C 1
ATOM 528 O O . GLU A 1 71 ? -6.415 -9.267 7.592 1.00 79.56 71 GLU A O 1
ATOM 533 N N . ALA A 1 72 ? -8.642 -9.107 7.340 1.00 81.88 72 ALA A N 1
ATOM 534 C CA . ALA A 1 72 ? -8.603 -8.976 5.887 1.00 81.88 72 ALA A CA 1
ATOM 535 C C . ALA A 1 72 ? -7.950 -7.648 5.462 1.00 81.88 72 ALA A C 1
ATOM 537 O O . ALA A 1 72 ? -7.124 -7.626 4.546 1.00 81.88 72 ALA A O 1
ATOM 538 N N . ARG A 1 73 ? -8.220 -6.550 6.184 1.00 82.12 73 ARG A N 1
ATOM 539 C CA . ARG A 1 73 ? -7.544 -5.257 5.957 1.00 82.12 73 ARG A CA 1
ATOM 540 C C . ARG A 1 73 ? -6.063 -5.280 6.340 1.00 82.12 73 ARG A C 1
ATOM 542 O O . ARG A 1 73 ? -5.245 -4.729 5.602 1.00 82.12 73 ARG A O 1
ATOM 549 N N . ARG A 1 74 ? -5.685 -5.987 7.410 1.00 83.19 74 ARG A N 1
ATOM 550 C CA . ARG A 1 74 ? -4.278 -6.247 7.769 1.00 83.19 74 ARG A CA 1
ATOM 551 C C . ARG A 1 74 ? -3.553 -7.036 6.668 1.00 83.19 74 ARG A C 1
ATOM 553 O O . ARG A 1 74 ? -2.435 -6.682 6.286 1.00 83.19 74 ARG A O 1
ATOM 560 N N . ALA A 1 75 ? -4.196 -8.065 6.109 1.00 86.50 75 ALA A N 1
ATOM 561 C CA . ALA A 1 75 ? -3.663 -8.854 4.996 1.00 86.50 75 ALA A CA 1
ATOM 562 C C . ALA A 1 75 ? -3.510 -8.029 3.701 1.00 86.50 75 ALA A C 1
ATOM 564 O O . ALA A 1 75 ? -2.470 -8.117 3.037 1.00 86.50 75 ALA A O 1
ATOM 565 N N . ALA A 1 76 ? -4.485 -7.171 3.379 1.00 85.00 76 ALA A N 1
ATOM 566 C CA . ALA A 1 76 ? -4.401 -6.233 2.259 1.00 85.00 76 ALA A CA 1
ATOM 567 C C . ALA A 1 76 ? -3.263 -5.212 2.457 1.00 85.00 76 ALA A C 1
ATOM 569 O O . ALA A 1 76 ? -2.426 -5.042 1.573 1.00 85.00 76 ALA A O 1
ATOM 570 N N . GLY A 1 77 ? -3.143 -4.608 3.647 1.00 85.25 77 GLY A N 1
ATOM 571 C CA . GLY A 1 77 ? -2.062 -3.675 3.993 1.00 85.25 77 GLY A CA 1
ATOM 572 C C . GLY A 1 77 ? -0.659 -4.297 3.938 1.00 85.25 77 GLY A C 1
ATOM 573 O O . GLY A 1 77 ? 0.289 -3.654 3.480 1.00 85.25 77 GLY A O 1
ATOM 574 N N . SER A 1 78 ? -0.519 -5.562 4.346 1.00 87.81 78 SER A N 1
ATOM 575 C CA . SER A 1 78 ? 0.723 -6.336 4.189 1.00 87.81 78 SER A CA 1
ATOM 576 C C . SER A 1 78 ? 1.050 -6.584 2.710 1.00 87.81 78 SER A C 1
ATOM 578 O O . SER A 1 78 ? 2.167 -6.323 2.256 1.00 87.81 78 SER A O 1
ATOM 580 N N . SER A 1 79 ? 0.049 -6.990 1.924 1.00 89.81 79 SER A N 1
ATOM 581 C CA . SER A 1 79 ? 0.186 -7.217 0.480 1.00 89.81 79 SER A CA 1
ATOM 582 C C . SER A 1 79 ? 0.558 -5.935 -0.281 1.00 89.81 79 SER A C 1
ATOM 584 O O . SER A 1 79 ? 1.458 -5.965 -1.120 1.00 89.81 79 SER A O 1
ATOM 586 N N . LEU A 1 80 ? -0.038 -4.787 0.067 1.00 86.69 80 LEU A N 1
ATOM 587 C CA . LEU A 1 80 ? 0.322 -3.466 -0.469 1.00 86.69 80 LEU A CA 1
ATOM 588 C C . LEU A 1 80 ? 1.785 -3.100 -0.179 1.00 86.69 80 LEU A C 1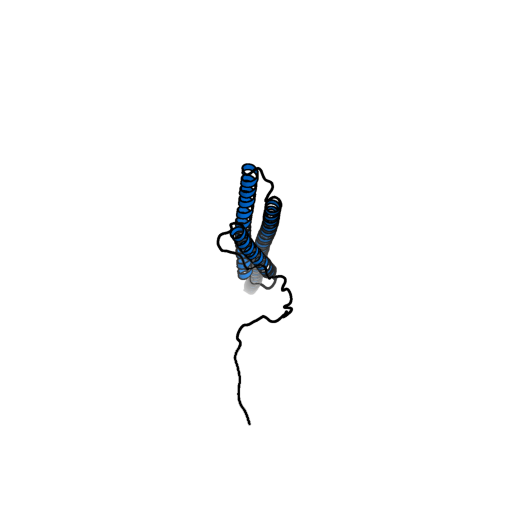
ATOM 590 O O . LEU A 1 80 ? 2.470 -2.557 -1.048 1.00 86.69 80 LEU A O 1
ATOM 594 N N . GLN A 1 81 ? 2.301 -3.437 1.009 1.00 90.69 81 GLN A N 1
ATOM 595 C CA . GLN A 1 81 ? 3.722 -3.256 1.319 1.00 90.69 81 GLN A CA 1
ATOM 596 C C . GLN A 1 81 ? 4.612 -4.176 0.463 1.00 90.69 81 GLN A C 1
ATOM 598 O O . GLN A 1 81 ? 5.666 -3.738 -0.003 1.00 90.69 81 GLN A O 1
ATOM 603 N N . GLY A 1 82 ? 4.184 -5.416 0.204 1.00 89.44 82 GLY A N 1
ATOM 604 C CA . GLY A 1 82 ? 4.856 -6.330 -0.725 1.00 89.44 82 GLY A CA 1
ATOM 605 C C . GLY A 1 82 ? 4.913 -5.784 -2.158 1.00 89.44 82 GLY A C 1
ATOM 606 O O . GLY A 1 82 ? 5.981 -5.773 -2.772 1.00 89.44 82 GLY A O 1
ATOM 607 N N . VAL A 1 83 ? 3.799 -5.240 -2.662 1.00 87.56 83 VAL A N 1
ATOM 608 C CA . VAL A 1 83 ? 3.731 -4.560 -3.969 1.00 87.56 83 VAL A CA 1
ATOM 609 C C . VAL A 1 83 ? 4.652 -3.336 -4.006 1.00 87.56 83 VAL A C 1
ATOM 611 O O . VAL A 1 83 ? 5.387 -3.160 -4.978 1.00 87.56 83 VAL A O 1
ATOM 614 N N . ALA A 1 84 ? 4.702 -2.531 -2.939 1.00 88.50 84 ALA A N 1
ATOM 615 C CA . ALA A 1 84 ? 5.632 -1.405 -2.844 1.00 88.50 84 ALA A CA 1
ATOM 616 C C . ALA A 1 84 ? 7.105 -1.857 -2.937 1.00 88.50 84 ALA A C 1
ATOM 618 O O . ALA A 1 84 ? 7.877 -1.268 -3.690 1.00 88.50 84 ALA A O 1
ATOM 619 N N . GLN A 1 85 ? 7.494 -2.932 -2.243 1.00 90.88 85 GLN A N 1
ATOM 620 C CA . GLN A 1 85 ? 8.853 -3.490 -2.326 1.00 90.88 85 GLN A CA 1
ATOM 621 C C . GLN A 1 85 ? 9.173 -4.092 -3.705 1.00 90.88 85 GLN A C 1
ATOM 623 O O . GLN A 1 85 ? 10.316 -4.026 -4.161 1.00 90.88 85 GLN A O 1
ATOM 628 N N . ALA A 1 86 ? 8.190 -4.688 -4.386 1.00 87.69 86 ALA A N 1
ATOM 629 C CA . ALA A 1 86 ? 8.364 -5.203 -5.744 1.00 87.69 86 ALA A CA 1
ATOM 630 C C . ALA A 1 86 ? 8.580 -4.066 -6.760 1.00 87.69 86 ALA A C 1
ATOM 632 O O . ALA A 1 86 ? 9.502 -4.131 -7.575 1.00 87.69 86 ALA A O 1
ATOM 633 N N . LEU A 1 87 ? 7.785 -2.995 -6.658 1.00 86.38 87 LEU A N 1
ATOM 634 C CA . LEU A 1 87 ? 7.948 -1.776 -7.454 1.00 86.38 87 LEU A CA 1
ATOM 635 C C . LEU A 1 87 ? 9.299 -1.101 -7.183 1.00 86.38 87 LEU A C 1
ATOM 637 O O . LEU A 1 87 ? 9.963 -0.669 -8.118 1.00 86.38 87 LEU A O 1
ATOM 641 N N . GLU A 1 88 ? 9.755 -1.048 -5.931 1.00 89.12 88 GLU A N 1
ATOM 642 C CA . GLU A 1 88 ? 11.076 -0.509 -5.590 1.00 89.12 88 GLU A CA 1
ATOM 643 C C . GLU A 1 88 ? 12.210 -1.226 -6.339 1.00 89.12 88 GLU A C 1
ATOM 645 O O . GLU A 1 88 ? 12.993 -0.567 -7.026 1.00 89.12 88 GLU A O 1
ATOM 650 N N . LYS A 1 89 ? 12.218 -2.566 -6.309 1.00 90.31 89 LYS A N 1
ATOM 651 C CA . LYS A 1 89 ? 13.216 -3.401 -6.998 1.00 90.31 89 LYS A CA 1
ATOM 652 C C . LYS A 1 89 ? 13.209 -3.214 -8.517 1.00 90.31 89 LYS A C 1
ATOM 654 O O . LYS A 1 89 ? 14.274 -3.085 -9.114 1.00 90.31 89 LYS A O 1
ATOM 659 N N . GLU A 1 90 ? 12.037 -3.184 -9.156 1.00 87.50 90 GLU A N 1
ATOM 660 C CA . GLU A 1 90 ? 11.948 -2.906 -10.602 1.00 87.50 90 GLU A CA 1
ATOM 661 C C . GLU A 1 90 ? 12.378 -1.463 -10.929 1.00 87.50 90 GLU A C 1
ATOM 663 O O . GLU A 1 90 ? 12.996 -1.223 -11.966 1.00 87.50 90 GLU A O 1
ATOM 668 N N . GLY A 1 91 ? 12.134 -0.506 -10.028 1.00 86.31 91 GLY A N 1
ATOM 669 C CA . GLY A 1 91 ? 12.620 0.869 -10.146 1.00 86.31 91 GLY A CA 1
ATOM 670 C C . GLY A 1 91 ? 14.146 0.974 -10.073 1.00 86.31 91 GLY A C 1
ATOM 671 O O . GLY A 1 91 ? 14.743 1.692 -10.873 1.00 86.31 91 GLY A O 1
ATOM 672 N N . ASP A 1 92 ? 14.790 0.244 -9.158 1.00 88.31 92 ASP A N 1
ATOM 673 C CA . ASP A 1 92 ? 16.256 0.169 -9.069 1.00 88.31 92 ASP A CA 1
ATOM 674 C C . ASP A 1 92 ? 16.866 -0.491 -10.311 1.00 88.31 92 ASP A C 1
ATOM 676 O O . ASP A 1 92 ? 17.814 0.035 -10.894 1.00 88.31 92 ASP A O 1
ATOM 680 N N . LEU A 1 93 ? 16.266 -1.588 -10.783 1.00 87.75 93 LEU A N 1
ATOM 681 C CA . LEU A 1 93 ? 16.664 -2.266 -12.019 1.00 87.75 93 LEU A CA 1
ATOM 682 C C . LEU A 1 93 ? 16.540 -1.369 -13.264 1.00 87.75 93 LEU A C 1
ATOM 684 O O . LEU A 1 93 ? 17.369 -1.464 -14.169 1.00 87.75 93 LEU A O 1
ATOM 688 N N . LEU A 1 94 ? 15.525 -0.502 -13.328 1.00 83.69 94 LEU A N 1
ATOM 689 C CA . LEU A 1 94 ? 15.387 0.494 -14.396 1.00 83.69 94 LEU A CA 1
ATOM 690 C C . LEU A 1 94 ? 16.454 1.591 -14.289 1.00 83.69 94 LEU A C 1
ATOM 692 O O . LEU A 1 94 ? 17.073 1.929 -15.297 1.00 83.69 94 LEU A O 1
ATOM 696 N N . ARG A 1 95 ? 16.717 2.114 -13.083 1.00 85.62 95 ARG A N 1
ATOM 697 C CA . ARG A 1 95 ? 17.770 3.120 -12.849 1.00 85.62 95 ARG A CA 1
ATOM 698 C C . ARG A 1 95 ? 19.152 2.615 -13.250 1.00 85.62 95 ARG A C 1
ATOM 700 O O . ARG A 1 95 ? 19.885 3.337 -13.926 1.00 85.62 95 ARG A O 1
ATOM 707 N N . GLU A 1 96 ? 19.490 1.382 -12.886 1.00 88.94 96 GLU A N 1
ATOM 708 C CA . GLU A 1 96 ? 20.792 0.804 -13.222 1.00 88.94 96 GLU A CA 1
ATOM 709 C C . GLU A 1 96 ? 20.931 0.555 -14.731 1.00 88.94 96 GLU A C 1
ATOM 711 O O . GLU A 1 96 ? 21.976 0.846 -15.308 1.00 88.94 96 GLU A O 1
ATOM 716 N N . GLN A 1 97 ? 19.856 0.157 -15.420 1.00 84.00 97 GLN A N 1
ATOM 717 C CA . GLN A 1 97 ? 19.861 0.056 -16.884 1.00 84.00 97 GLN A CA 1
ATOM 718 C C . GLN A 1 97 ? 19.996 1.415 -17.588 1.00 84.00 97 GLN A C 1
ATOM 720 O O . GLN A 1 97 ? 20.714 1.499 -18.582 1.00 84.00 97 GLN A O 1
ATOM 725 N N . VAL A 1 98 ? 19.388 2.491 -17.068 1.00 82.94 98 VAL A N 1
ATOM 726 C CA . VAL A 1 98 ? 19.643 3.862 -17.562 1.00 82.94 98 VAL A CA 1
ATOM 727 C C . VAL A 1 98 ? 21.115 4.241 -17.365 1.00 82.94 98 VAL A C 1
ATOM 729 O O . VAL A 1 98 ? 21.716 4.851 -18.250 1.00 82.94 98 VAL A O 1
ATOM 732 N N . ARG A 1 99 ? 21.716 3.869 -16.227 1.00 86.38 99 ARG A N 1
ATOM 733 C CA . ARG A 1 99 ? 23.138 4.115 -15.944 1.00 86.38 99 ARG A CA 1
ATOM 734 C C . ARG A 1 99 ? 24.041 3.360 -16.921 1.00 86.38 99 ARG A C 1
ATOM 736 O O . ARG A 1 99 ? 24.944 3.962 -17.494 1.00 86.38 99 ARG A O 1
ATOM 743 N N . GLU A 1 100 ? 23.781 2.074 -17.147 1.00 84.69 100 GLU A N 1
ATOM 744 C CA . GLU A 1 100 ? 24.520 1.254 -18.110 1.00 84.69 100 GLU A CA 1
ATOM 745 C C . GLU A 1 100 ? 24.391 1.755 -19.551 1.00 84.69 100 GLU A C 1
ATOM 747 O O . GLU A 1 100 ? 25.387 1.780 -20.271 1.00 84.69 100 GLU A O 1
ATOM 752 N N . ALA A 1 101 ? 23.185 2.136 -19.983 1.00 78.12 101 ALA A N 1
ATOM 753 C CA . ALA A 1 101 ? 22.951 2.649 -21.330 1.00 78.12 101 ALA A CA 1
ATOM 754 C C . ALA A 1 101 ? 23.758 3.936 -21.566 1.00 78.12 101 ALA A C 1
ATOM 756 O O . ALA A 1 101 ? 24.557 3.991 -22.496 1.00 78.12 101 ALA A O 1
ATOM 757 N N . ARG A 1 102 ? 23.683 4.903 -20.640 1.00 80.88 102 ARG A N 1
ATOM 758 C CA . ARG A 1 102 ? 24.470 6.149 -20.704 1.00 80.88 102 ARG A CA 1
ATOM 759 C C . ARG A 1 102 ? 25.984 5.921 -20.707 1.00 80.88 102 ARG A C 1
ATOM 761 O O . ARG A 1 102 ? 26.703 6.641 -21.396 1.00 80.88 102 ARG A O 1
ATOM 768 N N . MET A 1 103 ? 26.479 4.937 -19.952 1.00 83.62 103 MET A N 1
ATOM 769 C CA . MET A 1 103 ? 27.900 4.556 -19.987 1.00 83.62 103 MET A CA 1
ATOM 770 C C . MET A 1 103 ? 28.298 4.028 -21.372 1.00 83.62 103 MET A C 1
ATOM 772 O O . MET A 1 103 ? 29.281 4.497 -21.942 1.00 83.62 103 MET A O 1
ATOM 776 N N . LYS A 1 104 ? 27.497 3.123 -21.952 1.00 80.00 104 LYS A N 1
ATOM 777 C CA . LYS A 1 104 ? 27.729 2.562 -23.294 1.00 80.00 104 LYS A CA 1
ATOM 778 C C . LYS A 1 104 ? 27.649 3.635 -24.388 1.00 80.00 104 LYS A C 1
ATOM 780 O O . LYS A 1 104 ? 28.470 3.615 -25.300 1.00 80.00 104 LYS A O 1
ATOM 785 N N . GLU A 1 105 ? 26.732 4.600 -24.287 1.00 75.81 105 GLU A N 1
ATOM 786 C CA . GLU A 1 105 ? 26.652 5.756 -25.199 1.00 75.81 105 GLU A CA 1
ATOM 787 C C . GLU A 1 105 ? 27.926 6.617 -25.148 1.00 75.81 105 GLU A C 1
ATOM 789 O O . GLU A 1 105 ? 28.492 6.955 -26.192 1.00 75.81 105 GLU A O 1
ATOM 794 N N . HIS A 1 106 ? 28.412 6.927 -23.939 1.00 76.62 106 HIS A N 1
ATOM 795 C CA . HIS A 1 106 ? 29.636 7.706 -23.729 1.00 76.62 106 HIS A CA 1
ATOM 796 C C . HIS A 1 106 ? 30.889 6.975 -24.248 1.00 76.62 106 HIS A C 1
ATOM 798 O O . HIS A 1 106 ? 31.758 7.594 -24.859 1.00 76.62 106 HIS A O 1
ATOM 804 N N . GLU A 1 107 ? 30.980 5.659 -24.046 1.00 77.69 107 GLU A N 1
ATOM 805 C CA . GLU A 1 107 ? 32.081 4.821 -24.542 1.00 77.69 107 GLU A CA 1
ATOM 806 C C . GLU A 1 107 ? 32.041 4.620 -26.068 1.00 77.69 107 GLU A C 1
ATOM 808 O O . GLU A 1 107 ? 33.087 4.589 -26.717 1.00 77.69 107 GLU A O 1
ATOM 813 N N . ALA A 1 108 ? 30.849 4.509 -26.663 1.00 74.69 108 ALA A N 1
ATOM 814 C CA . ALA A 1 108 ? 30.673 4.279 -28.098 1.00 74.69 108 ALA A CA 1
ATOM 815 C C . ALA A 1 108 ? 30.745 5.556 -28.957 1.00 74.69 108 ALA A C 1
ATOM 817 O O . ALA A 1 108 ? 30.778 5.453 -30.188 1.00 74.69 108 ALA A O 1
ATOM 818 N N . GLY A 1 109 ? 30.720 6.745 -28.342 1.00 64.88 109 GLY A N 1
ATOM 819 C CA . GLY A 1 109 ? 30.777 8.038 -29.033 1.00 64.88 109 GLY A CA 1
ATOM 820 C C . GLY A 1 109 ? 29.609 8.292 -29.995 1.00 64.88 109 GLY A C 1
ATOM 821 O O . GLY A 1 109 ? 29.761 9.048 -30.956 1.00 64.88 109 GLY A O 1
ATOM 822 N N . ARG A 1 110 ? 28.461 7.628 -29.794 1.00 63.50 110 ARG A N 1
ATOM 823 C CA . ARG A 1 110 ? 27.284 7.701 -30.678 1.00 63.50 110 ARG A CA 1
ATOM 824 C C . ARG A 1 110 ? 25.986 7.744 -29.871 1.00 63.50 110 ARG A C 1
ATOM 826 O O . ARG A 1 110 ? 25.740 6.863 -29.058 1.00 63.50 110 ARG A O 1
ATOM 833 N N . PHE A 1 111 ? 25.136 8.719 -30.192 1.00 56.41 111 PHE A N 1
ATOM 834 C CA . PHE A 1 111 ? 23.815 8.990 -29.600 1.00 56.41 111 PHE A CA 1
ATOM 835 C C . PHE A 1 111 ? 22.719 7.986 -30.023 1.00 56.41 111 PHE A C 1
ATOM 837 O O . PHE A 1 111 ? 21.604 8.381 -30.351 1.00 56.41 111 PHE A O 1
ATOM 844 N N . ALA A 1 112 ? 23.044 6.696 -30.133 1.00 54.59 112 ALA A N 1
ATOM 845 C CA . ALA A 1 112 ? 22.150 5.723 -30.767 1.00 54.59 112 ALA A CA 1
ATOM 846 C C . ALA A 1 112 ? 20.890 5.400 -29.941 1.00 54.59 112 ALA A C 1
ATOM 848 O O . ALA A 1 112 ? 19.871 5.063 -30.539 1.00 54.59 112 ALA A O 1
ATOM 849 N N . ASP A 1 113 ? 20.944 5.550 -28.612 1.00 67.69 113 ASP A N 1
ATOM 850 C CA . ASP A 1 113 ? 19.929 5.037 -27.685 1.00 67.69 113 ASP A CA 1
ATOM 851 C C . ASP A 1 113 ? 19.252 6.140 -26.841 1.00 67.69 113 ASP A C 1
ATOM 853 O O . ASP A 1 113 ? 18.567 5.834 -25.863 1.00 67.69 113 ASP A O 1
ATOM 857 N N . GLU A 1 114 ? 19.348 7.423 -27.227 1.00 72.25 114 GLU A N 1
ATOM 858 C CA . GLU A 1 114 ? 18.752 8.542 -26.471 1.00 72.25 114 GLU A CA 1
ATOM 859 C C . GLU A 1 114 ? 17.254 8.333 -26.178 1.00 72.25 114 GLU A C 1
ATOM 861 O O . GLU A 1 114 ? 16.768 8.645 -25.087 1.00 72.25 114 GLU A O 1
ATOM 866 N N . GLU A 1 115 ? 16.510 7.787 -27.143 1.00 78.44 115 GLU A N 1
ATOM 867 C CA . GLU A 1 115 ? 15.085 7.477 -27.007 1.00 78.44 115 GLU A CA 1
ATOM 868 C C . GLU A 1 115 ? 14.839 6.327 -26.014 1.00 78.44 115 GLU A C 1
ATOM 870 O O . GLU A 1 115 ? 13.935 6.409 -25.178 1.00 78.44 115 GLU A O 1
ATOM 875 N N . GLN A 1 116 ? 15.695 5.301 -26.016 1.00 75.50 116 GLN A N 1
ATOM 876 C CA . GLN A 1 116 ? 15.642 4.194 -25.059 1.00 75.50 116 GLN A CA 1
ATOM 877 C C . GLN A 1 116 ? 16.020 4.661 -23.643 1.00 7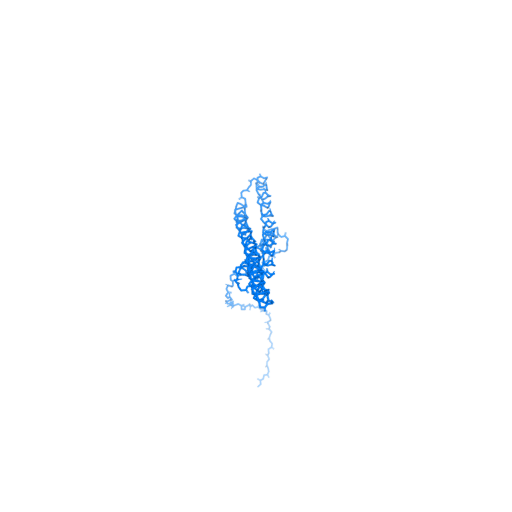5.50 116 GLN A C 1
ATOM 879 O O . GLN A 1 116 ? 15.322 4.332 -22.681 1.00 75.50 116 GLN A O 1
ATOM 884 N N . CYS A 1 117 ? 17.055 5.494 -23.509 1.00 78.38 117 CYS A N 1
ATOM 885 C CA . CYS A 1 117 ? 17.446 6.157 -22.265 1.00 78.38 117 CYS A CA 1
ATOM 886 C C . CYS A 1 117 ? 16.301 7.002 -21.676 1.00 78.38 117 CYS A C 1
ATOM 888 O O . CYS A 1 117 ? 16.048 6.938 -20.469 1.00 78.38 117 CYS A O 1
ATOM 890 N N . ARG A 1 118 ? 15.573 7.760 -22.510 1.00 80.50 118 ARG A N 1
ATOM 891 C CA . ARG A 1 118 ? 14.381 8.527 -22.094 1.00 80.50 118 ARG A CA 1
ATOM 892 C C . ARG A 1 118 ? 13.216 7.611 -21.704 1.00 80.50 118 ARG A C 1
ATOM 894 O O . ARG A 1 118 ? 12.598 7.837 -20.668 1.00 80.50 118 ARG A O 1
ATOM 901 N N . SER A 1 119 ? 12.946 6.559 -22.479 1.00 83.69 119 SER A N 1
ATOM 902 C CA . SER A 1 119 ? 11.885 5.578 -22.197 1.00 83.69 119 SER A CA 1
ATOM 903 C C . SER A 1 119 ? 12.094 4.871 -20.850 1.00 83.69 119 SER A C 1
ATOM 905 O O . SER A 1 119 ? 11.195 4.852 -20.007 1.00 83.69 119 SER A O 1
ATOM 907 N N . LEU A 1 120 ? 13.307 4.376 -20.585 1.00 81.19 120 LEU A N 1
ATOM 908 C CA . LEU A 1 120 ? 13.661 3.738 -19.311 1.00 81.19 120 LEU A CA 1
ATOM 909 C C . LEU A 1 120 ? 13.598 4.717 -18.122 1.00 81.19 120 LEU A C 1
ATOM 911 O O . LEU A 1 120 ? 13.166 4.331 -17.033 1.00 81.19 120 LEU A O 1
ATOM 915 N N . ALA A 1 121 ? 13.976 5.986 -18.321 1.00 80.69 121 ALA A N 1
ATOM 916 C CA . ALA A 1 121 ? 13.853 7.022 -17.294 1.00 80.69 121 ALA A CA 1
ATOM 917 C C . ALA A 1 121 ? 12.382 7.291 -16.924 1.00 80.69 121 ALA A C 1
ATOM 919 O O . ALA A 1 121 ? 12.036 7.237 -15.743 1.00 80.69 121 ALA A O 1
ATOM 920 N N . LEU A 1 122 ? 11.505 7.468 -17.921 1.00 84.75 122 LEU A N 1
ATOM 921 C CA . LEU A 1 122 ? 10.060 7.629 -17.712 1.00 84.75 122 LEU A CA 1
ATOM 922 C C . LEU A 1 122 ? 9.452 6.416 -16.991 1.00 84.75 122 LEU A C 1
ATOM 924 O O . LEU A 1 122 ? 8.680 6.579 -16.049 1.00 84.75 122 LEU A O 1
ATOM 928 N N . GLN A 1 123 ? 9.846 5.192 -17.360 1.00 84.38 123 GLN A N 1
ATOM 929 C CA . GLN A 1 123 ? 9.402 3.982 -16.658 1.00 84.38 123 GLN A CA 1
ATOM 930 C C . GLN A 1 123 ? 9.853 3.966 -15.187 1.00 84.38 123 GLN A C 1
ATOM 932 O O . GLN A 1 123 ? 9.051 3.641 -14.311 1.00 84.38 123 GLN A O 1
ATOM 937 N N . SER A 1 124 ? 11.096 4.366 -14.888 1.00 84.88 124 SER A N 1
ATOM 938 C CA . SER A 1 124 ? 11.593 4.502 -13.507 1.00 84.88 124 SER A CA 1
ATOM 939 C C . SER A 1 124 ? 10.787 5.534 -12.706 1.00 84.88 124 SER A C 1
ATOM 941 O O . SER A 1 124 ? 10.467 5.297 -11.537 1.00 84.88 124 SER A O 1
ATOM 943 N N . GLU A 1 125 ? 10.425 6.666 -13.313 1.00 83.06 125 GLU A N 1
ATOM 944 C CA . GLU A 1 125 ? 9.581 7.690 -12.685 1.00 83.06 125 GLU A CA 1
ATOM 945 C C . GLU A 1 125 ? 8.167 7.167 -12.397 1.00 83.06 125 GLU A C 1
ATOM 947 O O . GLU A 1 125 ? 7.699 7.277 -11.260 1.00 83.06 125 GLU A O 1
ATOM 952 N N . CYS A 1 126 ? 7.521 6.509 -13.368 1.00 84.31 126 CYS A N 1
ATOM 953 C CA . CYS A 1 126 ? 6.212 5.876 -13.189 1.00 84.31 126 CYS A CA 1
ATOM 954 C C . CYS A 1 126 ? 6.226 4.830 -12.064 1.00 84.31 126 CYS A C 1
ATOM 956 O O . CYS A 1 126 ? 5.381 4.872 -11.170 1.00 84.31 126 CYS A O 1
ATOM 958 N N . VAL A 1 127 ? 7.212 3.928 -12.052 1.00 88.50 127 VAL A N 1
ATOM 959 C CA . VAL A 1 127 ? 7.371 2.910 -10.999 1.00 88.50 127 VAL A CA 1
ATOM 960 C C . VAL A 1 127 ? 7.616 3.554 -9.627 1.00 88.50 127 VAL A C 1
ATOM 962 O O . VAL A 1 127 ? 7.056 3.114 -8.622 1.00 88.50 127 VAL A O 1
ATOM 965 N N . THR A 1 128 ? 8.371 4.653 -9.572 1.00 86.12 128 THR A N 1
ATOM 966 C CA . THR A 1 128 ? 8.600 5.415 -8.333 1.00 86.12 128 THR A CA 1
ATOM 967 C C . THR A 1 128 ? 7.322 6.100 -7.829 1.00 86.12 128 THR A C 1
ATOM 969 O O . THR A 1 128 ? 7.090 6.147 -6.618 1.00 86.12 128 THR A O 1
ATOM 972 N N . ALA A 1 129 ? 6.469 6.604 -8.726 1.00 85.19 129 ALA A N 1
ATOM 973 C CA . ALA A 1 129 ? 5.156 7.142 -8.371 1.00 85.19 129 ALA A CA 1
ATOM 974 C C . ALA A 1 129 ? 4.226 6.041 -7.828 1.00 85.19 129 ALA A C 1
ATOM 976 O O . ALA A 1 129 ? 3.658 6.201 -6.747 1.00 85.19 129 ALA A O 1
ATOM 977 N N . LEU A 1 130 ? 4.155 4.892 -8.505 1.00 84.50 130 LEU A N 1
ATOM 978 C CA . LEU A 1 130 ? 3.376 3.727 -8.068 1.00 84.50 130 LEU A CA 1
ATOM 979 C C . LEU A 1 130 ? 3.833 3.210 -6.695 1.00 84.50 130 LEU A C 1
ATOM 981 O O . LEU A 1 130 ? 2.993 2.938 -5.839 1.00 84.50 130 LEU A O 1
ATOM 985 N N . ARG A 1 131 ? 5.151 3.160 -6.432 1.00 90.38 131 ARG A N 1
ATOM 986 C CA . ARG A 1 131 ? 5.702 2.809 -5.108 1.00 90.38 131 ARG A CA 1
ATOM 987 C C . ARG A 1 131 ? 5.148 3.727 -4.017 1.00 90.38 131 ARG A C 1
ATOM 989 O O . ARG A 1 131 ? 4.740 3.241 -2.968 1.00 90.38 131 ARG A O 1
ATOM 996 N N . LYS A 1 132 ? 5.111 5.046 -4.257 1.00 91.50 132 LYS A N 1
ATOM 997 C CA . LYS A 1 132 ? 4.569 6.024 -3.294 1.00 91.50 132 LYS A CA 1
ATOM 998 C C . LYS A 1 132 ? 3.082 5.785 -3.017 1.00 91.50 132 LYS A C 1
ATOM 1000 O O . LYS A 1 132 ? 2.693 5.838 -1.855 1.00 91.50 132 LYS A O 1
ATOM 1005 N N . VAL A 1 133 ? 2.282 5.481 -4.044 1.00 89.69 133 VAL A N 1
ATOM 1006 C CA . VAL A 1 133 ? 0.853 5.147 -3.889 1.00 89.69 133 VAL A CA 1
ATOM 1007 C C . VAL A 1 133 ? 0.679 3.872 -3.058 1.00 89.69 133 VAL A C 1
ATOM 1009 O O . VAL A 1 133 ? -0.033 3.899 -2.058 1.00 89.69 133 VAL A O 1
ATOM 1012 N N . ALA A 1 134 ? 1.393 2.793 -3.394 1.00 85.38 134 ALA A N 1
ATOM 1013 C CA . ALA A 1 134 ? 1.352 1.532 -2.649 1.00 85.38 134 ALA A CA 1
ATOM 1014 C C . ALA A 1 134 ? 1.753 1.707 -1.171 1.00 85.38 134 ALA A C 1
ATOM 1016 O O . ALA A 1 134 ? 1.085 1.193 -0.274 1.00 85.38 134 ALA A O 1
ATOM 1017 N N . SER A 1 135 ? 2.807 2.486 -0.899 1.00 88.06 135 SER A N 1
ATOM 1018 C CA . SER A 1 135 ? 3.234 2.812 0.467 1.00 88.06 135 SER A CA 1
ATOM 1019 C C . SER A 1 135 ? 2.213 3.662 1.232 1.00 88.06 135 SER A C 1
ATOM 1021 O O . SER A 1 135 ? 2.013 3.428 2.422 1.00 88.06 135 SER A O 1
ATOM 1023 N N . ALA A 1 136 ? 1.563 4.629 0.575 1.00 88.00 136 ALA A N 1
ATOM 1024 C CA . ALA A 1 136 ? 0.527 5.456 1.191 1.00 88.00 136 ALA A CA 1
ATOM 1025 C C . ALA A 1 136 ? -0.730 4.636 1.527 1.00 88.00 136 ALA A C 1
ATOM 1027 O O . ALA A 1 136 ? -1.217 4.711 2.652 1.00 88.00 136 ALA A O 1
ATOM 1028 N N . ALA A 1 137 ? -1.191 3.785 0.605 1.00 84.06 137 ALA A N 1
ATOM 1029 C CA . ALA A 1 137 ? -2.324 2.888 0.830 1.00 84.06 137 ALA A CA 1
ATOM 1030 C C . ALA A 1 137 ? -2.048 1.886 1.971 1.00 84.06 137 ALA A C 1
ATOM 1032 O O . ALA A 1 137 ? -2.894 1.687 2.842 1.00 84.06 137 ALA A O 1
ATOM 1033 N N . ALA A 1 138 ? -0.836 1.317 2.040 1.00 83.06 138 ALA A N 1
ATOM 1034 C CA . ALA A 1 138 ? -0.428 0.450 3.150 1.00 83.06 138 ALA A CA 1
ATOM 1035 C C . ALA A 1 138 ? -0.392 1.185 4.508 1.00 83.06 138 ALA A C 1
ATOM 1037 O O . ALA A 1 138 ? -0.714 0.596 5.542 1.00 83.06 138 ALA A O 1
ATOM 1038 N N . ALA A 1 139 ? -0.004 2.465 4.523 1.00 87.12 139 ALA A N 1
ATOM 1039 C CA . ALA A 1 139 ? -0.031 3.291 5.728 1.00 87.12 139 ALA A CA 1
ATOM 1040 C C . ALA A 1 139 ? -1.469 3.630 6.163 1.00 87.12 139 ALA A C 1
ATOM 1042 O O . ALA A 1 139 ? -1.770 3.565 7.355 1.00 87.12 139 ALA A O 1
ATOM 1043 N N . GLU A 1 140 ? -2.366 3.926 5.217 1.00 88.81 140 GLU A N 1
ATOM 1044 C CA . GLU A 1 140 ? -3.783 4.166 5.505 1.00 88.81 140 GLU A CA 1
ATOM 1045 C C . GLU A 1 140 ? -4.472 2.914 6.069 1.00 88.81 140 GLU A C 1
ATOM 1047 O O . GLU A 1 140 ? -5.176 3.011 7.074 1.00 88.81 140 GLU A O 1
ATOM 1052 N N . ALA A 1 141 ? -4.210 1.732 5.498 1.00 83.69 141 ALA A N 1
ATOM 1053 C CA . ALA A 1 141 ? -4.745 0.461 5.994 1.00 83.69 141 ALA A CA 1
ATOM 1054 C C . ALA A 1 141 ? -4.433 0.248 7.491 1.00 83.69 141 ALA A C 1
ATOM 1056 O O . ALA A 1 141 ? -5.329 -0.050 8.280 1.00 83.69 141 ALA A O 1
ATOM 1057 N N . ARG A 1 142 ? -3.182 0.505 7.904 1.00 85.38 142 ARG A N 1
ATOM 1058 C CA . ARG A 1 142 ? -2.742 0.428 9.313 1.00 85.38 142 ARG A CA 1
ATOM 1059 C C . ARG A 1 142 ? -3.348 1.513 10.198 1.00 85.38 142 ARG A C 1
ATOM 1061 O O . ARG A 1 142 ? -3.626 1.272 11.370 1.00 85.38 142 ARG A O 1
ATOM 1068 N N . ALA A 1 143 ? -3.528 2.722 9.665 1.00 86.56 143 ALA A N 1
ATOM 1069 C CA . ALA A 1 143 ? -4.161 3.809 10.403 1.00 86.56 143 ALA A CA 1
ATOM 1070 C C . ALA A 1 143 ? -5.631 3.480 10.718 1.00 86.56 143 ALA A C 1
ATOM 1072 O O . ALA A 1 143 ? -6.084 3.736 11.834 1.00 86.56 143 ALA A O 1
ATOM 1073 N N . ARG A 1 144 ? -6.343 2.857 9.767 1.00 84.56 144 ARG A N 1
ATOM 1074 C CA . ARG A 1 144 ? -7.713 2.353 9.950 1.00 84.56 144 ARG A CA 1
ATOM 1075 C C . ARG A 1 144 ? -7.769 1.201 10.955 1.00 84.56 144 ARG A C 1
ATOM 1077 O O . ARG A 1 144 ? -8.565 1.271 11.882 1.00 84.56 144 ARG A O 1
ATOM 1084 N N . GLU A 1 145 ? -6.884 0.211 10.833 1.00 84.56 145 GLU A N 1
ATOM 1085 C CA . GLU A 1 145 ? -6.745 -0.894 11.799 1.00 84.56 145 GLU A CA 1
ATOM 1086 C C . GLU A 1 145 ? -6.564 -0.370 13.237 1.00 84.56 145 GLU A C 1
ATOM 1088 O O . GLU A 1 145 ? -7.340 -0.702 14.130 1.00 84.56 145 GLU A O 1
ATOM 1093 N N . SER A 1 146 ? -5.613 0.549 13.451 1.00 86.94 146 SER A N 1
ATOM 1094 C CA . SER A 1 146 ? -5.368 1.139 14.774 1.00 86.94 146 SER A CA 1
ATOM 1095 C C . SER A 1 146 ? -6.530 2.004 15.285 1.00 86.94 146 SER A C 1
ATOM 1097 O O . SER A 1 146 ? -6.669 2.179 16.497 1.00 86.94 146 SER A O 1
ATOM 1099 N N . ALA A 1 147 ? -7.356 2.573 14.402 1.00 86.00 147 ALA A N 1
ATOM 1100 C CA . ALA A 1 147 ? -8.564 3.290 14.803 1.00 86.00 147 ALA A CA 1
ATOM 1101 C C . ALA A 1 147 ? -9.660 2.323 15.283 1.00 86.00 147 ALA A C 1
ATOM 1103 O O . ALA A 1 147 ? -10.296 2.586 16.300 1.00 86.00 147 ALA A O 1
ATOM 1104 N N . GLU A 1 148 ? -9.836 1.182 14.614 1.00 86.25 148 GLU A N 1
ATOM 1105 C CA . GLU A 1 148 ? -10.806 0.152 15.011 1.00 86.25 148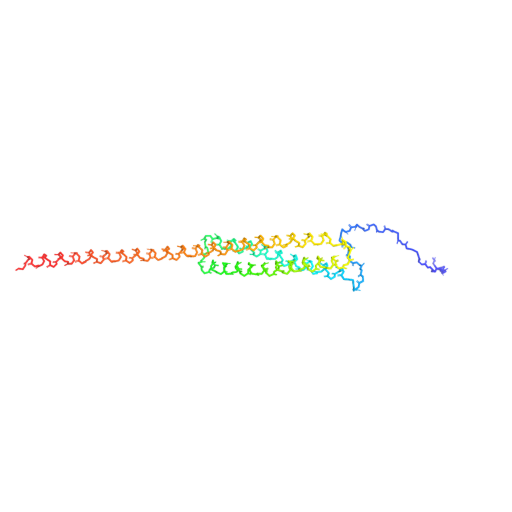 GLU A CA 1
ATOM 1106 C C . GLU A 1 148 ? -10.420 -0.548 16.312 1.00 86.25 148 GLU A C 1
ATOM 1108 O O . GLU A 1 148 ? -11.269 -0.727 17.183 1.00 86.25 148 GLU A O 1
ATOM 1113 N N . GLU A 1 149 ? -9.139 -0.864 16.507 1.00 87.75 149 GLU A N 1
ATOM 1114 C CA . GLU A 1 149 ? -8.647 -1.408 17.779 1.00 87.75 149 GLU A CA 1
ATOM 1115 C C . GLU A 1 149 ? -8.911 -0.448 18.950 1.00 87.75 149 GLU A C 1
ATOM 1117 O O . GLU A 1 149 ? -9.313 -0.883 20.031 1.00 87.75 149 GLU A O 1
ATOM 1122 N N . ARG A 1 150 ? -8.759 0.868 18.730 1.00 90.38 150 ARG A N 1
ATOM 1123 C CA . ARG A 1 150 ? -9.107 1.893 19.729 1.00 90.38 150 ARG A CA 1
ATOM 1124 C C . ARG A 1 150 ? -10.606 1.957 19.991 1.00 90.38 150 ARG A C 1
ATOM 1126 O O . ARG A 1 150 ? -10.983 2.041 21.155 1.00 90.38 150 ARG A O 1
ATOM 1133 N N . LEU A 1 151 ? -11.445 1.894 18.954 1.00 88.62 151 LEU A N 1
ATOM 1134 C CA . LEU A 1 151 ? -12.904 1.879 19.111 1.00 88.62 151 LEU A CA 1
ATOM 1135 C C . LEU A 1 151 ? -13.352 0.667 19.940 1.00 88.62 151 LEU A C 1
ATOM 1137 O O . LEU A 1 151 ? -14.015 0.841 20.961 1.00 88.62 151 LEU A O 1
ATOM 1141 N N . LEU A 1 152 ? -12.884 -0.536 19.593 1.00 90.19 152 LEU A N 1
ATOM 1142 C CA . LEU A 1 152 ? -13.167 -1.765 20.343 1.00 90.19 152 LEU A CA 1
ATOM 1143 C C . LEU A 1 152 ? -12.660 -1.702 21.793 1.00 90.19 152 LEU A C 1
ATOM 1145 O O . LEU A 1 152 ? -13.333 -2.194 22.700 1.00 90.19 152 LEU A O 1
ATOM 1149 N N . ALA A 1 153 ? -11.502 -1.083 22.042 1.00 91.19 153 ALA A N 1
ATOM 1150 C CA . ALA A 1 153 ? -11.010 -0.852 23.399 1.00 91.19 153 ALA A CA 1
ATOM 1151 C C . ALA A 1 153 ? -11.907 0.127 24.181 1.00 91.19 153 ALA A C 1
ATOM 1153 O O . ALA A 1 153 ? -12.234 -0.140 25.337 1.00 91.19 153 ALA A O 1
ATOM 1154 N N . THR A 1 154 ? -12.362 1.221 23.555 1.00 92.81 154 THR A N 1
ATOM 1155 C CA . THR A 1 154 ? -13.291 2.162 24.200 1.00 92.81 154 THR A CA 1
ATOM 1156 C C . THR A 1 154 ? -14.663 1.548 24.467 1.00 92.81 154 THR A C 1
ATOM 1158 O O . THR A 1 154 ? -15.222 1.797 25.530 1.00 92.81 154 THR A O 1
ATOM 1161 N N . GLU A 1 155 ? -15.183 0.697 23.579 1.00 94.06 155 GLU A N 1
ATOM 1162 C CA . GLU A 1 155 ? -16.444 -0.022 23.803 1.00 94.06 155 GLU A CA 1
ATOM 1163 C C . GLU A 1 155 ? -16.350 -1.007 24.975 1.00 94.06 155 GLU A C 1
ATOM 1165 O O . GLU A 1 155 ? -17.281 -1.093 25.775 1.00 94.06 155 GLU A O 1
ATOM 1170 N N . ARG A 1 156 ? -15.229 -1.732 25.117 1.00 94.38 156 ARG A N 1
ATOM 1171 C CA . ARG A 1 156 ? -14.991 -2.613 26.276 1.00 94.38 156 ARG A CA 1
ATOM 1172 C C . ARG A 1 156 ? -14.960 -1.816 27.575 1.00 94.38 156 ARG A C 1
ATOM 1174 O O . ARG A 1 156 ? -15.717 -2.128 28.485 1.00 94.38 156 ARG A O 1
ATOM 1181 N N . MET A 1 157 ? -14.179 -0.736 27.613 1.00 94.25 157 MET A N 1
ATOM 1182 C CA . MET A 1 157 ? -14.094 0.153 28.775 1.00 94.25 157 MET A CA 1
ATOM 1183 C C . MET A 1 157 ? -15.455 0.778 29.136 1.00 94.25 157 MET A C 1
ATOM 1185 O O . MET A 1 157 ? -15.763 0.934 30.313 1.00 94.25 157 MET A O 1
ATOM 1189 N N . GLN A 1 158 ? -16.294 1.113 28.148 1.00 94.81 158 GLN A N 1
ATOM 1190 C CA . GLN A 1 158 ? -17.658 1.601 28.392 1.00 94.81 158 GLN A CA 1
ATOM 1191 C C . GLN A 1 158 ? -18.567 0.525 29.003 1.00 94.81 158 GLN A C 1
ATOM 1193 O O . GLN A 1 158 ? -19.327 0.837 29.917 1.00 94.81 158 GLN A O 1
ATOM 1198 N N . ARG A 1 159 ? -18.479 -0.732 28.543 1.00 94.62 159 ARG A N 1
ATOM 1199 C CA . ARG A 1 159 ? -19.238 -1.854 29.127 1.00 94.62 159 ARG A CA 1
ATOM 1200 C C . ARG A 1 159 ? -18.777 -2.165 30.548 1.00 94.62 159 ARG A C 1
ATOM 1202 O O . ARG A 1 159 ? -19.608 -2.216 31.442 1.00 94.62 159 ARG A O 1
ATOM 1209 N N . GLU A 1 160 ? -17.468 -2.270 30.770 1.00 94.69 160 GLU A N 1
ATOM 1210 C CA . GLU A 1 160 ? -16.880 -2.463 32.103 1.00 94.69 160 GLU A CA 1
ATOM 1211 C C . GLU A 1 160 ? -17.271 -1.322 33.061 1.00 94.69 160 GLU A C 1
ATOM 1213 O O . GLU A 1 160 ? -17.640 -1.571 34.207 1.00 94.69 160 GLU A O 1
ATOM 1218 N N . GLY A 1 161 ? -17.266 -0.071 32.586 1.00 95.25 161 GLY A N 1
ATOM 1219 C CA . GLY A 1 161 ? -17.734 1.086 33.351 1.00 95.25 161 GLY A CA 1
ATOM 1220 C C . GLY A 1 161 ? -19.221 1.009 33.715 1.00 95.25 161 GLY A C 1
ATOM 1221 O O . GLY A 1 161 ? -19.578 1.302 34.855 1.00 95.25 161 GLY A O 1
ATOM 1222 N N . ALA A 1 162 ? -20.075 0.569 32.786 1.00 93.94 162 ALA A N 1
ATOM 1223 C CA . ALA A 1 162 ? -21.499 0.357 33.042 1.00 93.94 162 ALA A CA 1
ATOM 1224 C C . ALA A 1 162 ? -21.744 -0.787 34.044 1.00 93.94 162 ALA A C 1
ATOM 1226 O O . ALA A 1 162 ? -22.523 -0.608 34.974 1.00 93.94 162 ALA A O 1
ATOM 1227 N N . GLU A 1 163 ? -21.033 -1.915 33.927 1.00 95.88 163 GLU A N 1
ATOM 1228 C CA . GLU A 1 163 ? -21.106 -3.028 34.890 1.00 95.88 163 GLU A CA 1
ATOM 1229 C C . GLU A 1 163 ? -20.654 -2.610 36.300 1.00 95.88 163 GLU A C 1
ATOM 1231 O O . GLU A 1 163 ? -21.239 -3.030 37.299 1.00 95.88 163 GLU A O 1
ATOM 1236 N N . VAL A 1 164 ? -19.618 -1.770 36.409 1.00 95.38 164 VAL A N 1
ATOM 1237 C CA . VAL A 1 164 ? -19.171 -1.213 37.697 1.00 95.38 164 VAL A CA 1
ATOM 1238 C C . VAL A 1 164 ? -20.209 -0.244 38.269 1.00 95.38 164 VAL A C 1
ATOM 1240 O O . VAL A 1 164 ? -20.470 -0.287 39.470 1.00 95.38 164 VAL A O 1
ATOM 1243 N N . GLN A 1 165 ? -20.831 0.591 37.432 1.00 94.56 165 GLN A N 1
ATOM 1244 C CA . GLN A 1 165 ? -21.894 1.504 37.858 1.00 94.56 165 GLN A CA 1
ATOM 1245 C C . GLN A 1 165 ? -23.153 0.747 38.315 1.00 94.56 165 GLN A C 1
ATOM 1247 O O . GLN A 1 165 ? -23.733 1.098 39.338 1.00 94.56 165 GLN A O 1
ATOM 1252 N N . GLU A 1 166 ? -23.542 -0.319 37.613 1.00 95.31 166 GLU A N 1
ATOM 1253 C CA . GLU A 1 166 ? -24.659 -1.188 38.000 1.00 95.31 166 GLU A CA 1
ATOM 1254 C C . GLU A 1 166 ? -24.396 -1.869 39.352 1.00 95.31 166 GLU A C 1
ATOM 1256 O O . GLU A 1 166 ? -25.243 -1.826 40.244 1.00 95.31 166 GLU A O 1
ATOM 1261 N N . ARG A 1 167 ? -23.191 -2.420 39.558 1.00 95.44 167 ARG A N 1
ATOM 1262 C CA . ARG A 1 167 ? -22.796 -3.008 40.851 1.00 95.44 167 ARG A CA 1
ATOM 1263 C C . ARG A 1 167 ? -22.761 -1.987 41.986 1.00 95.44 167 ARG A C 1
ATOM 1265 O O . ARG A 1 167 ? -23.051 -2.354 43.120 1.00 95.44 167 ARG A O 1
ATOM 1272 N N . ALA A 1 168 ? -22.399 -0.733 41.711 1.00 92.38 168 ALA A N 1
ATOM 1273 C CA . ALA A 1 168 ? -22.439 0.326 42.717 1.00 92.38 168 ALA A CA 1
ATOM 1274 C C . ALA A 1 168 ? -23.881 0.603 43.172 1.00 92.38 168 ALA A C 1
ATOM 1276 O O . ALA A 1 168 ? -24.137 0.601 44.371 1.00 92.38 168 ALA A O 1
ATOM 1277 N N . LEU A 1 169 ? -24.825 0.725 42.231 1.00 94.94 169 LEU A N 1
ATOM 1278 C CA . LEU A 1 169 ? -26.249 0.912 42.536 1.00 94.94 169 LEU A CA 1
ATOM 1279 C C . LEU A 1 169 ? -26.831 -0.272 43.329 1.00 94.94 169 LEU A C 1
ATOM 1281 O O . LEU A 1 169 ? -27.481 -0.062 44.346 1.00 94.94 169 LEU A O 1
ATOM 1285 N N . GLN A 1 170 ? -26.517 -1.514 42.942 1.00 94.69 170 GLN A N 1
ATOM 1286 C CA . GLN A 1 170 ? -26.936 -2.717 43.683 1.00 94.69 170 GLN A CA 1
ATOM 1287 C C . GLN A 1 170 ? -26.396 -2.748 45.128 1.00 94.69 170 GLN A C 1
ATOM 1289 O O . GLN A 1 170 ? -27.059 -3.250 46.035 1.00 94.69 170 GLN A O 1
ATOM 1294 N N . LEU A 1 171 ? -25.187 -2.223 45.364 1.00 93.50 171 LEU A N 1
ATOM 1295 C CA . LEU A 1 171 ? -24.611 -2.109 46.709 1.00 93.50 171 LEU A CA 1
ATOM 1296 C C . LEU A 1 171 ? -25.216 -0.952 47.518 1.00 93.50 171 LEU A C 1
ATOM 1298 O O . LEU A 1 171 ? -25.301 -1.065 48.739 1.00 93.50 171 LEU A O 1
ATOM 1302 N N . GLU A 1 172 ? -25.645 0.132 46.868 1.00 92.31 172 GLU A N 1
ATOM 1303 C CA . GLU A 1 172 ? -26.399 1.216 47.510 1.00 92.31 172 GLU A CA 1
ATOM 1304 C C . GLU A 1 172 ? -27.793 0.739 47.950 1.00 92.31 172 GLU A C 1
ATOM 1306 O O . GLU A 1 172 ? -28.178 1.000 49.089 1.00 92.31 172 GLU A O 1
ATOM 1311 N N . GLU A 1 173 ? -28.500 -0.032 47.114 1.00 90.62 173 GLU A N 1
ATOM 1312 C CA . GLU A 1 173 ? -29.785 -0.668 47.458 1.00 90.62 173 GLU A CA 1
ATOM 1313 C C . GLU A 1 173 ? -29.641 -1.608 48.669 1.00 90.62 173 GLU A C 1
ATOM 1315 O O . GLU A 1 173 ? -30.291 -1.404 49.693 1.00 90.62 173 GLU A O 1
ATOM 1320 N N . LEU A 1 174 ? -28.694 -2.556 48.630 1.00 91.31 174 LEU A N 1
ATOM 1321 C CA . LEU A 1 174 ? -28.407 -3.445 49.769 1.00 91.31 174 LEU A CA 1
ATOM 1322 C C . LEU A 1 174 ? -27.955 -2.681 51.032 1.00 91.31 174 LEU A C 1
ATOM 1324 O O . LEU A 1 174 ? -28.197 -3.120 52.162 1.00 91.31 174 LEU A O 1
ATOM 1328 N N . GLY A 1 175 ? -27.282 -1.541 50.861 1.00 90.38 175 GLY A N 1
ATOM 1329 C CA . GLY A 1 175 ? -26.890 -0.648 51.951 1.00 90.38 175 GLY A CA 1
ATOM 1330 C C . GLY A 1 175 ? -28.084 0.058 52.600 1.00 90.38 175 GLY A C 1
ATOM 1331 O O . GLY A 1 175 ? -28.090 0.241 53.816 1.00 90.38 175 GLY A O 1
ATOM 1332 N N . ALA A 1 176 ? -29.106 0.409 51.816 1.00 85.00 176 ALA A N 1
ATOM 1333 C CA . ALA A 1 176 ? -30.363 0.954 52.317 1.00 85.00 176 ALA A CA 1
ATOM 1334 C C . ALA A 1 176 ? -31.190 -0.121 53.043 1.00 85.00 176 ALA A C 1
ATOM 1336 O O . ALA A 1 176 ? -31.559 0.089 54.199 1.00 85.00 176 ALA A O 1
ATOM 1337 N N . ASP A 1 177 ? -31.371 -1.299 52.436 1.00 85.25 177 ASP A N 1
ATOM 1338 C CA . ASP A 1 177 ? -32.105 -2.432 53.027 1.00 85.25 177 ASP A CA 1
ATOM 1339 C C . ASP A 1 177 ? -31.530 -2.835 54.398 1.00 85.25 177 ASP A C 1
ATOM 1341 O O . ASP A 1 177 ? -32.253 -3.070 55.369 1.00 85.25 177 ASP A O 1
ATOM 1345 N N . THR A 1 178 ? -30.197 -2.888 54.508 1.00 85.25 178 THR A N 1
ATOM 1346 C CA . THR A 1 178 ? -29.516 -3.224 55.770 1.00 85.25 178 THR A CA 1
ATOM 1347 C C . THR A 1 178 ? -29.554 -2.104 56.809 1.00 85.25 178 THR A C 1
ATOM 1349 O O . THR A 1 178 ? -29.392 -2.399 57.996 1.00 85.25 178 THR A O 1
ATOM 1352 N N . ALA A 1 179 ? -29.780 -0.851 56.405 1.00 81.19 179 ALA A N 1
ATOM 1353 C CA . ALA A 1 179 ? -29.995 0.270 57.315 1.00 81.19 179 ALA A CA 1
ATOM 1354 C C . ALA A 1 179 ? -31.446 0.326 57.824 1.00 81.19 179 ALA A C 1
ATOM 1356 O O . ALA A 1 179 ? -31.649 0.539 59.019 1.00 81.19 179 ALA A O 1
ATOM 1357 N N . GLU A 1 180 ? -32.446 0.073 56.971 1.00 79.88 180 GLU A N 1
ATOM 1358 C CA . GLU A 1 180 ? -33.850 -0.034 57.401 1.00 79.88 180 GLU A CA 1
ATOM 1359 C C . GLU A 1 180 ? -34.046 -1.216 58.361 1.00 79.88 180 GLU A C 1
ATOM 1361 O O . GLU A 1 180 ? -34.576 -1.030 59.455 1.00 79.88 180 GLU A O 1
ATOM 1366 N N . ALA A 1 181 ? -33.495 -2.394 58.049 1.00 76.62 181 ALA A N 1
ATOM 1367 C CA . ALA A 1 181 ? -33.563 -3.559 58.937 1.00 76.62 181 ALA A CA 1
ATOM 1368 C C . ALA A 1 181 ? -32.885 -3.345 60.312 1.00 76.62 181 ALA A C 1
ATOM 1370 O O . ALA A 1 181 ? -33.222 -4.027 61.278 1.00 76.62 181 ALA A O 1
ATOM 1371 N N . GLN A 1 182 ? -31.935 -2.406 60.423 1.00 78.56 182 GLN A N 1
ATOM 1372 C CA . GLN A 1 182 ? -31.328 -2.002 61.702 1.00 78.56 182 GLN A CA 1
ATOM 1373 C C . GLN A 1 182 ? -32.158 -0.967 62.476 1.00 78.56 182 GLN A C 1
ATOM 1375 O O . GLN A 1 182 ? -31.922 -0.791 63.668 1.00 78.56 182 GLN A O 1
ATOM 1380 N N . LEU A 1 183 ? -33.101 -0.281 61.824 1.00 77.12 183 LEU A N 1
ATOM 1381 C CA . LEU A 1 183 ? -34.038 0.658 62.451 1.00 77.12 183 LEU A CA 1
ATOM 1382 C C . LEU A 1 183 ? -35.337 -0.021 62.917 1.00 77.12 183 LEU A C 1
ATOM 1384 O O . LEU A 1 183 ? -36.032 0.534 63.767 1.00 77.12 183 LEU A O 1
ATOM 1388 N N . GLU A 1 184 ? -35.666 -1.201 62.380 1.00 77.31 184 GLU A N 1
ATOM 1389 C CA . GLU A 1 184 ? -36.812 -2.019 62.813 1.00 77.31 184 GLU A CA 1
ATOM 1390 C C . GLU A 1 184 ? -36.534 -2.899 64.055 1.00 77.31 184 GLU A C 1
ATOM 1392 O O . GLU A 1 184 ? -37.477 -3.463 64.618 1.00 77.31 184 GLU A O 1
ATOM 1397 N N . LEU A 1 185 ? -35.266 -3.017 64.483 1.00 67.50 185 LEU A N 1
ATOM 1398 C CA . LEU A 1 185 ? -34.792 -3.818 65.630 1.00 67.50 185 LEU A CA 1
ATOM 1399 C C . LEU A 1 185 ? -34.695 -3.024 66.947 1.00 67.50 185 LEU A C 1
ATOM 1401 O O . LEU A 1 185 ? -35.085 -3.613 67.984 1.00 67.50 185 LEU A O 1
#

Secondary structure (DSSP, 8-state):
----------------------TT------TT-HHHHHHHHHHHHHHHHHHHHHHHHHHHHHHH-TTS-HHHHHHHHHHHHHHHHHHHHHHHHHHHHHHHHHHHHHHHT--TTHHHHHHHHHHHHHHHHHHHHHHHHHHHHHHHHHHHHHHHHHHHHHHHHHHHHHHHHHHHHHHHHHHHHHH--

Sequence (185 aa):
DAPASPPGRSPRSPGSASQASSPWAWARSTPGSPSRQADHLHGDRLGRIYALCRDLGRLQDDALQISMESEARRAAGSSLQGVAQALEKEGDLLREQVREARMKEHEAGRFADEEQCRSLALQSECVTALRKVASAAAAEARARESAEERLLATERMQREGAEVQERALQLEELGADTAEAQLEL